Protein AF-A0A661KW78-F1 (afdb_monomer_lite)

pLDDT: mean 76.72, std 19.46, range [31.7, 98.25]

Radius of gyration: 18.52 Å; chains: 1; bounding box: 49×35×53 Å

Foldseek 3Di:
DKKKAKDFLVPLVVLVVCLQFQKDALDQPPQDDDDDDPDDDPDVLCVVCSSGWDPQLVCQCPPPDPLSNVLLSVLVVVCVVPPVVAFRPRRWGWIAHPDPLRVVLNCVVCVDPPGPMDMFIKDADPPKDKDKFQCVLSVVCSVPVDPVSSVRRSVRHAPDPDGPIIMTIHTIIGTDPVSSVVSVVSCVVPVVVVADPVRCCPSPVPPPVPPD

Secondary structure (DSSP, 8-state):
--EEEEEESS-HHHHHHHHHHSEEE-----SSSS---------HHHHHHHTS--HHHHHHHH-S-HHHHHHHHHHHHHHHHH-TTSPPTTTSEEEEESSHHHHHHHHHHT--TT--EEEEEEEE-TT-EEEEEETHHHHHHHHS--HHHHHHHHHT--SSSS--EEEEEESEEEE-HHHHHHHHHHHHHHSGGGS-HHHHHHHHHS--TT--

Structure (mmCIF, N/CA/C/O backbone):
data_AF-A0A661KW78-F1
#
_entry.id   AF-A0A661KW78-F1
#
loop_
_atom_site.group_PDB
_atom_site.id
_atom_site.type_symbol
_atom_site.label_atom_id
_atom_site.label_alt_id
_atom_site.label_comp_id
_atom_site.label_asym_id
_atom_site.label_entity_id
_atom_site.label_seq_id
_atom_site.pdbx_PDB_ins_code
_atom_site.Cartn_x
_atom_site.Cartn_y
_atom_site.Cartn_z
_atom_site.occupancy
_atom_site.B_iso_or_equiv
_atom_site.auth_seq_id
_atom_site.auth_comp_id
_atom_site.auth_asym_id
_atom_site.auth_atom_id
_atom_site.pdbx_PDB_model_num
ATOM 1 N N . MET A 1 1 ? -10.914 -2.680 -13.094 1.00 57.78 1 MET A N 1
ATOM 2 C CA . MET A 1 1 ? -10.718 -1.500 -12.228 1.00 57.78 1 MET A CA 1
ATOM 3 C C . MET A 1 1 ? -9.228 -1.236 -12.211 1.00 57.78 1 MET A C 1
ATOM 5 O O . MET A 1 1 ? -8.487 -2.185 -11.980 1.00 57.78 1 MET A O 1
ATOM 9 N N . ASN A 1 2 ? -8.810 -0.022 -12.563 1.00 85.69 2 ASN A N 1
ATOM 10 C CA . ASN A 1 2 ? -7.397 0.343 -12.626 1.00 85.69 2 ASN A CA 1
ATOM 11 C C . ASN A 1 2 ? -7.007 1.028 -11.316 1.00 85.69 2 ASN A C 1
ATOM 13 O O . ASN A 1 2 ? -7.833 1.711 -10.703 1.00 85.69 2 ASN A O 1
ATOM 17 N N . TYR A 1 3 ? -5.772 0.813 -10.883 1.00 94.12 3 TYR A N 1
ATOM 18 C CA . TYR A 1 3 ? -5.235 1.382 -9.655 1.00 94.12 3 TYR A CA 1
ATOM 19 C C . TYR A 1 3 ? -3.946 2.136 -9.954 1.00 94.12 3 TYR A C 1
ATOM 21 O O . TYR A 1 3 ? -3.336 1.958 -11.009 1.00 94.12 3 TYR A O 1
ATOM 29 N N . LEU A 1 4 ? -3.516 2.945 -8.996 1.00 93.25 4 LEU A N 1
ATOM 30 C CA . LEU A 1 4 ? -2.268 3.690 -9.051 1.00 93.25 4 LEU A CA 1
ATOM 31 C C . LEU A 1 4 ? -1.327 3.235 -7.940 1.00 93.25 4 LEU A C 1
ATOM 33 O O . LEU A 1 4 ? -1.761 2.938 -6.826 1.00 93.25 4 LEU A O 1
ATOM 37 N N . HIS A 1 5 ? -0.030 3.228 -8.226 1.00 90.94 5 HIS A N 1
ATOM 38 C CA . HIS A 1 5 ? 1.024 3.013 -7.239 1.00 90.94 5 HIS A CA 1
ATOM 39 C C . HIS A 1 5 ? 2.130 4.050 -7.420 1.00 90.94 5 HIS A C 1
ATOM 41 O O . HIS A 1 5 ? 2.551 4.315 -8.541 1.00 90.94 5 HIS A O 1
ATOM 47 N N . SER A 1 6 ? 2.627 4.619 -6.322 1.00 88.50 6 SER A N 1
ATOM 48 C CA . SER A 1 6 ? 3.749 5.560 -6.355 1.00 88.50 6 SER A CA 1
ATOM 49 C C . SER A 1 6 ? 5.055 4.851 -6.009 1.00 88.50 6 SER A C 1
ATOM 51 O O . SER A 1 6 ? 5.224 4.359 -4.888 1.00 88.50 6 SER A O 1
ATOM 53 N N . ILE A 1 7 ? 5.991 4.832 -6.955 1.00 86.38 7 ILE A N 1
ATOM 54 C CA . ILE A 1 7 ? 7.339 4.298 -6.761 1.00 86.38 7 ILE A CA 1
ATOM 55 C C . ILE A 1 7 ? 8.335 5.429 -6.508 1.00 86.38 7 ILE A C 1
ATOM 57 O O . ILE A 1 7 ? 8.240 6.486 -7.123 1.00 86.38 7 ILE A O 1
ATOM 61 N N . ASP A 1 8 ? 9.284 5.185 -5.610 1.00 84.94 8 ASP A N 1
ATOM 62 C CA . ASP A 1 8 ? 10.452 6.037 -5.406 1.00 84.94 8 ASP A CA 1
ATOM 63 C C . ASP A 1 8 ? 11.536 5.692 -6.431 1.00 84.94 8 ASP A C 1
ATOM 65 O O . ASP A 1 8 ? 11.985 4.546 -6.475 1.00 84.94 8 ASP A O 1
ATOM 69 N N . LEU A 1 9 ? 11.927 6.654 -7.268 1.00 86.69 9 LEU A N 1
ATOM 70 C CA . LEU A 1 9 ? 12.925 6.457 -8.318 1.00 86.69 9 LEU A CA 1
ATOM 71 C C . LEU A 1 9 ? 14.361 6.405 -7.778 1.00 86.69 9 LEU A C 1
ATOM 73 O O . LEU A 1 9 ? 15.258 5.946 -8.493 1.00 86.69 9 LEU A O 1
ATOM 77 N N . GLU A 1 10 ? 14.580 6.817 -6.527 1.00 83.56 10 GLU A N 1
ATOM 78 C CA . GLU A 1 10 ? 15.857 6.648 -5.822 1.00 83.56 10 GLU A CA 1
ATOM 79 C C . GLU A 1 10 ? 15.987 5.249 -5.196 1.00 83.56 10 GLU A C 1
ATOM 81 O O . GLU A 1 10 ? 17.097 4.756 -4.980 1.00 83.56 10 GLU A O 1
ATOM 86 N N . ASP A 1 11 ? 14.867 4.553 -4.956 1.00 77.94 11 ASP A N 1
ATOM 87 C CA . ASP A 1 11 ? 14.871 3.151 -4.529 1.00 77.94 11 ASP A CA 1
ATOM 88 C C . ASP A 1 11 ? 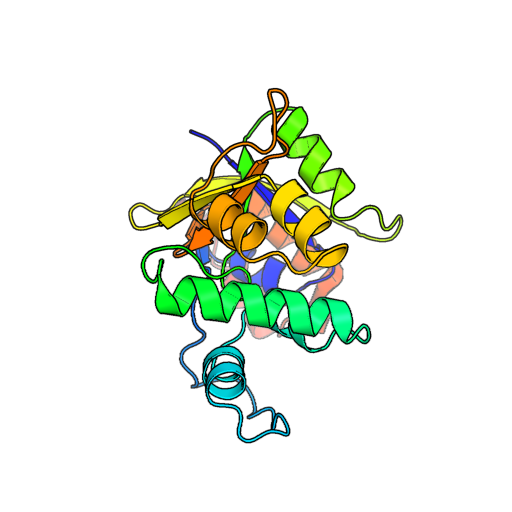15.184 2.246 -5.726 1.00 77.94 11 ASP A C 1
ATOM 90 O O . ASP A 1 11 ? 14.300 1.690 -6.395 1.00 77.94 11 ASP A O 1
ATOM 94 N N . TRP A 1 12 ? 16.484 2.098 -5.985 1.00 74.25 12 TRP A N 1
ATOM 95 C CA . TRP A 1 12 ? 17.013 1.277 -7.067 1.00 74.25 12 TRP A CA 1
ATOM 96 C C . TRP A 1 12 ? 16.447 -0.144 -7.052 1.00 74.25 12 TRP A C 1
ATOM 98 O O . TRP A 1 12 ? 16.186 -0.700 -8.115 1.00 74.25 12 TRP A O 1
ATOM 108 N N . TYR A 1 13 ? 16.231 -0.736 -5.871 1.00 73.06 13 TYR A N 1
ATOM 109 C CA . TYR A 1 13 ? 15.804 -2.124 -5.733 1.00 73.06 13 TYR A CA 1
ATOM 110 C C . TYR A 1 13 ? 14.344 -2.274 -6.149 1.00 73.06 13 TYR A C 1
ATOM 112 O O . TYR A 1 13 ? 13.998 -3.185 -6.907 1.00 73.06 13 TYR A O 1
ATOM 120 N N . SER A 1 14 ? 13.479 -1.364 -5.695 1.00 76.69 14 SER A N 1
ATOM 121 C CA . SER A 1 14 ? 12.087 -1.319 -6.148 1.00 76.69 14 SER A CA 1
ATOM 122 C C . SER A 1 14 ? 11.998 -1.082 -7.656 1.00 76.69 14 SER A C 1
ATOM 124 O O . SER A 1 14 ? 11.261 -1.799 -8.339 1.00 76.69 14 SER A O 1
ATOM 126 N N . CYS A 1 15 ? 12.755 -0.111 -8.177 1.00 78.38 15 CYS A N 1
ATOM 127 C CA . CYS A 1 15 ? 12.772 0.216 -9.604 1.00 78.38 15 CYS A CA 1
ATOM 128 C C . CYS A 1 15 ? 13.260 -0.960 -10.446 1.00 78.38 15 CYS A C 1
ATOM 130 O O . CYS A 1 15 ? 12.626 -1.322 -11.434 1.00 78.38 15 CYS A O 1
ATOM 132 N N . TYR A 1 16 ? 14.348 -1.596 -10.019 1.00 72.81 16 TYR A N 1
ATOM 133 C CA . TYR A 1 16 ? 14.945 -2.719 -10.718 1.00 72.81 16 TYR A CA 1
ATOM 134 C C . TYR A 1 16 ? 14.016 -3.937 -10.764 1.00 72.81 16 TYR A C 1
ATOM 136 O O . TYR A 1 16 ? 13.787 -4.490 -11.835 1.00 72.81 16 TYR A O 1
ATOM 144 N N . ASN A 1 17 ? 13.423 -4.342 -9.636 1.00 73.56 17 ASN A N 1
ATOM 145 C CA . ASN A 1 17 ? 12.527 -5.504 -9.634 1.00 73.56 17 ASN A CA 1
ATOM 146 C C . ASN A 1 17 ? 11.337 -5.313 -10.581 1.00 73.56 17 ASN A C 1
ATOM 148 O O . ASN A 1 17 ? 10.973 -6.230 -11.314 1.00 73.56 17 ASN A O 1
ATOM 152 N N . LEU A 1 18 ? 10.765 -4.108 -10.604 1.00 79.12 18 LEU A N 1
ATOM 153 C CA . LEU A 1 18 ? 9.685 -3.775 -11.528 1.00 79.12 18 LEU A CA 1
ATOM 154 C C . LEU A 1 18 ? 10.158 -3.688 -12.983 1.00 79.12 18 LEU A C 1
ATOM 156 O O . LEU A 1 18 ? 9.422 -4.082 -13.882 1.00 79.12 18 LEU A O 1
ATOM 160 N N . SER A 1 19 ? 11.383 -3.229 -13.238 1.00 76.12 19 SER A N 1
ATOM 161 C CA . SER A 1 19 ? 11.920 -3.112 -14.597 1.00 76.12 19 SER A CA 1
ATOM 162 C C . SER A 1 19 ? 12.217 -4.470 -15.254 1.00 76.12 19 SER A C 1
ATOM 164 O O . SER A 1 19 ? 12.283 -4.566 -16.481 1.00 76.12 19 SER A O 1
ATOM 166 N N . LEU A 1 20 ? 12.346 -5.550 -14.476 1.00 71.12 20 LEU A N 1
ATOM 167 C CA . LEU A 1 20 ? 12.570 -6.893 -15.012 1.00 71.12 20 LEU A CA 1
ATOM 168 C C . LEU A 1 20 ? 11.359 -7.440 -15.766 1.00 71.12 20 LEU A C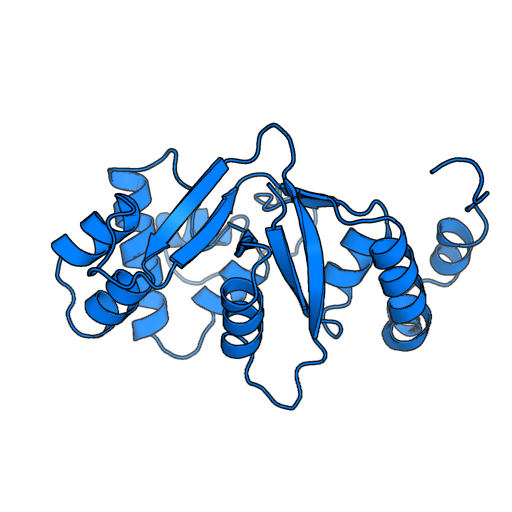 1
ATOM 170 O O . LEU A 1 20 ? 11.465 -7.767 -16.948 1.00 71.12 20 LEU A O 1
ATOM 174 N N . ASN A 1 21 ? 10.222 -7.555 -15.080 1.00 72.44 21 ASN A N 1
ATOM 175 C CA . ASN A 1 21 ? 9.026 -8.230 -15.592 1.00 72.44 21 ASN A CA 1
ATOM 176 C C . ASN A 1 21 ? 7.725 -7.456 -15.332 1.00 72.44 21 ASN A C 1
ATOM 178 O O . ASN A 1 21 ? 6.645 -7.975 -15.602 1.00 72.44 21 ASN A O 1
ATOM 182 N N . GLY A 1 22 ? 7.817 -6.240 -14.793 1.00 79.69 22 GLY A N 1
ATOM 183 C CA . GLY A 1 22 ? 6.663 -5.412 -14.479 1.00 79.69 22 GLY A CA 1
ATOM 184 C C . GLY A 1 22 ? 5.825 -5.906 -13.310 1.00 79.69 22 GLY A C 1
ATOM 185 O O . GLY A 1 22 ? 4.732 -5.388 -13.129 1.00 79.69 22 GLY A O 1
ATOM 186 N N . ILE A 1 23 ? 6.274 -6.887 -12.523 1.00 81.50 23 ILE A N 1
ATOM 187 C CA . ILE A 1 23 ? 5.489 -7.458 -11.425 1.00 81.50 23 ILE A CA 1
ATOM 188 C C . ILE A 1 23 ? 6.086 -7.039 -10.085 1.00 81.50 23 ILE A C 1
ATOM 190 O O . ILE A 1 23 ? 7.268 -7.248 -9.816 1.00 81.50 23 ILE A O 1
ATOM 194 N N . ARG A 1 24 ? 5.239 -6.515 -9.194 1.00 80.62 24 ARG A N 1
ATOM 195 C CA . ARG A 1 24 ? 5.587 -6.286 -7.789 1.00 80.62 24 ARG A CA 1
ATOM 196 C C . ARG A 1 24 ? 4.669 -7.087 -6.895 1.00 80.62 24 ARG A C 1
ATOM 198 O O . ARG A 1 24 ? 3.451 -6.956 -6.962 1.00 80.62 24 ARG A O 1
ATOM 205 N N . THR A 1 25 ? 5.262 -7.868 -6.006 1.00 77.06 25 THR A N 1
ATOM 206 C CA . THR A 1 25 ? 4.533 -8.619 -4.985 1.00 77.06 25 THR A CA 1
ATOM 207 C C . THR A 1 25 ? 4.777 -8.032 -3.604 1.00 77.06 25 THR A C 1
ATOM 209 O O . THR A 1 25 ? 5.889 -7.613 -3.294 1.00 77.06 25 THR A O 1
ATOM 212 N N . SER A 1 26 ? 3.768 -8.071 -2.742 1.00 68.69 26 SER A N 1
ATOM 213 C CA . SER A 1 26 ? 3.823 -7.719 -1.321 1.00 68.69 26 SER A CA 1
ATOM 214 C C . SER A 1 26 ? 4.535 -8.793 -0.477 1.00 68.69 26 SER A C 1
ATOM 216 O O . SER A 1 26 ? 4.257 -8.933 0.711 1.00 68.69 26 SER A O 1
ATOM 218 N N . ALA A 1 27 ? 5.352 -9.643 -1.110 1.00 56.97 27 ALA A N 1
ATOM 219 C CA . ALA A 1 27 ? 5.770 -10.929 -0.571 1.00 56.97 27 ALA A CA 1
ATOM 220 C C . ALA A 1 27 ? 6.353 -10.807 0.843 1.00 56.97 27 ALA A C 1
ATOM 222 O O . ALA A 1 27 ? 7.232 -9.983 1.101 1.00 56.97 27 ALA A O 1
ATOM 223 N N . LYS A 1 28 ? 5.926 -11.720 1.725 1.00 50.41 28 LYS A N 1
ATOM 224 C CA . LYS A 1 28 ? 6.747 -12.153 2.856 1.00 50.41 28 LYS A CA 1
ATOM 225 C C . LYS A 1 28 ? 8.028 -12.726 2.251 1.00 50.41 28 LYS A C 1
ATOM 227 O O . LYS A 1 28 ? 7.999 -13.814 1.682 1.00 50.41 28 LYS A O 1
ATOM 232 N N . ILE A 1 29 ? 9.118 -11.964 2.289 1.00 40.06 29 ILE A N 1
ATOM 233 C CA . ILE A 1 29 ? 10.453 -12.386 1.848 1.00 40.06 29 ILE A CA 1
ATOM 234 C C . ILE A 1 29 ? 10.768 -13.741 2.489 1.00 40.06 29 ILE A C 1
ATOM 236 O O . ILE A 1 29 ? 11.044 -13.796 3.676 1.00 40.06 29 ILE A O 1
ATOM 240 N N . VAL A 1 30 ? 10.736 -14.849 1.751 1.00 34.38 30 VAL A N 1
ATOM 241 C CA . VAL A 1 30 ? 11.093 -16.164 2.304 1.00 34.38 30 VAL A CA 1
ATOM 242 C C . VAL A 1 30 ? 12.612 -16.206 2.525 1.00 34.38 30 VAL A C 1
ATOM 244 O O . VAL A 1 30 ? 13.341 -16.624 1.640 1.00 34.38 30 VAL A O 1
ATOM 247 N N . ASN A 1 31 ? 13.063 -15.680 3.671 1.00 33.84 31 ASN A N 1
ATOM 248 C CA . ASN A 1 31 ? 14.288 -15.863 4.480 1.00 33.84 31 ASN A CA 1
ATOM 249 C C . ASN A 1 31 ? 15.655 -16.290 3.882 1.00 33.84 31 ASN A C 1
ATOM 251 O O . ASN A 1 31 ? 16.597 -16.466 4.650 1.00 33.84 31 ASN A O 1
ATOM 255 N N . ALA A 1 32 ? 15.843 -16.464 2.576 1.00 31.70 32 ALA A N 1
ATOM 256 C CA . ALA A 1 32 ? 17.052 -17.102 2.047 1.00 31.70 32 ALA A CA 1
ATOM 257 C C . ALA A 1 32 ? 18.175 -16.132 1.635 1.00 31.70 32 ALA A C 1
ATOM 259 O O . ALA A 1 32 ? 19.289 -16.590 1.404 1.00 31.70 32 ALA A O 1
ATOM 260 N N . GLN A 1 33 ? 17.919 -14.821 1.511 1.00 31.86 33 GLN A N 1
ATOM 261 C CA . GLN A 1 33 ? 18.866 -13.913 0.832 1.00 31.86 33 GLN A CA 1
ATOM 262 C C . GLN A 1 33 ? 19.174 -12.581 1.528 1.00 31.86 33 GLN A C 1
ATOM 264 O O . GLN A 1 33 ? 19.967 -11.810 0.996 1.00 31.86 33 GLN A O 1
ATOM 269 N N . PHE A 1 34 ? 18.628 -12.302 2.715 1.00 35.72 34 PHE A N 1
ATOM 270 C CA . PHE A 1 34 ? 18.985 -11.087 3.457 1.00 35.72 34 PHE A CA 1
ATOM 271 C C . PHE A 1 34 ? 19.774 -11.415 4.730 1.00 35.72 34 PHE A C 1
ATOM 273 O O . PHE A 1 34 ? 19.464 -12.402 5.402 1.00 35.72 34 PHE A O 1
ATOM 280 N N . PRO A 1 35 ? 20.798 -10.611 5.076 1.00 31.94 35 PRO A N 1
ATOM 281 C CA . PRO A 1 35 ? 21.520 -10.770 6.329 1.00 31.94 35 PRO A CA 1
ATOM 282 C C . PRO A 1 35 ? 20.536 -10.650 7.495 1.00 31.94 35 PRO A C 1
ATOM 284 O O . PRO A 1 35 ? 19.702 -9.744 7.517 1.00 31.94 35 PRO A O 1
ATOM 287 N N . LYS A 1 36 ? 20.633 -11.578 8.456 1.00 35.53 36 LYS A N 1
ATOM 288 C CA . LYS A 1 36 ? 19.862 -11.539 9.702 1.00 35.53 36 LYS A CA 1
ATOM 289 C C . LYS A 1 36 ? 20.059 -10.174 10.354 1.00 35.53 36 LYS A C 1
ATOM 291 O O . LYS A 1 36 ? 21.146 -9.855 10.822 1.00 35.53 36 LYS A O 1
ATOM 296 N N . THR A 1 37 ? 19.015 -9.363 10.364 1.00 37.97 37 THR A N 1
ATOM 297 C CA . THR A 1 37 ? 18.960 -8.172 11.203 1.00 37.97 37 THR A CA 1
ATOM 298 C C . THR A 1 37 ? 18.515 -8.618 12.585 1.00 37.97 37 THR A C 1
ATOM 300 O O . THR A 1 37 ? 17.351 -8.975 12.765 1.00 37.97 37 THR A O 1
ATOM 303 N N . ASP A 1 38 ? 19.445 -8.641 13.538 1.00 35.72 38 ASP A N 1
ATOM 304 C CA . ASP A 1 38 ? 19.149 -8.881 14.950 1.00 35.72 38 ASP A CA 1
ATOM 305 C C . ASP A 1 38 ? 18.326 -7.705 15.492 1.00 35.72 38 ASP A C 1
ATOM 307 O O . ASP A 1 38 ? 18.855 -6.662 15.875 1.00 35.72 38 ASP A O 1
ATOM 311 N N . PHE A 1 39 ? 17.002 -7.847 15.482 1.00 42.94 39 PHE A N 1
ATOM 312 C CA . PHE A 1 39 ? 16.120 -6.922 16.181 1.00 42.94 39 PHE A CA 1
ATOM 313 C C . PHE A 1 39 ? 16.077 -7.303 17.661 1.00 42.94 39 PHE A C 1
ATOM 315 O O . PHE A 1 39 ? 15.741 -8.432 18.019 1.00 42.94 39 PHE A O 1
ATOM 322 N N . MET A 1 40 ? 16.425 -6.350 18.525 1.00 38.31 40 MET A N 1
ATOM 323 C CA . MET A 1 40 ? 16.334 -6.506 19.973 1.00 38.31 40 MET A CA 1
ATOM 324 C C . MET A 1 40 ? 14.866 -6.593 20.417 1.00 38.31 40 MET A C 1
ATOM 326 O O . MET A 1 40 ? 14.117 -5.626 20.288 1.00 38.31 40 MET A O 1
ATOM 330 N N . GLY A 1 41 ? 14.471 -7.743 20.972 1.00 43.84 41 GLY A N 1
ATOM 331 C CA . GLY A 1 41 ? 13.240 -7.904 21.753 1.00 43.84 41 GLY A CA 1
ATOM 332 C C . GLY A 1 41 ? 12.543 -9.258 21.575 1.00 43.84 41 GLY A C 1
ATOM 333 O O . GLY A 1 41 ? 12.225 -9.662 20.460 1.00 43.84 41 GLY A O 1
ATOM 334 N N . ASP A 1 42 ? 12.203 -9.915 22.688 1.00 43.97 42 ASP A N 1
ATOM 335 C CA . ASP A 1 42 ? 11.489 -11.207 22.752 1.00 43.97 42 ASP A CA 1
ATOM 336 C C . ASP A 1 42 ? 9.994 -11.136 22.363 1.00 43.97 42 ASP A C 1
ATOM 338 O O . ASP A 1 42 ? 9.214 -12.036 22.674 1.00 43.97 42 ASP A O 1
ATOM 342 N N . ASN A 1 43 ? 9.548 -10.072 21.686 1.00 51.03 43 ASN A N 1
ATOM 343 C CA . ASN A 1 43 ? 8.146 -9.920 21.308 1.00 51.03 43 ASN A CA 1
ATOM 344 C C . ASN A 1 43 ? 7.829 -10.785 20.066 1.00 51.03 43 ASN A C 1
ATOM 346 O O . ASN A 1 43 ? 8.333 -10.487 18.979 1.00 51.03 43 ASN A O 1
ATOM 350 N N . PRO A 1 44 ? 6.961 -11.812 20.168 1.00 49.66 44 PRO A N 1
ATOM 351 C CA . PRO A 1 44 ? 6.659 -12.724 19.061 1.00 49.66 44 PRO A CA 1
ATOM 352 C C . PRO A 1 44 ? 6.087 -12.019 17.827 1.00 49.66 44 PRO A C 1
ATOM 354 O O . PRO A 1 44 ? 6.335 -12.453 16.708 1.00 49.66 44 PRO A O 1
ATOM 357 N N . ILE A 1 45 ? 5.372 -10.907 18.026 1.00 46.75 45 ILE A N 1
ATOM 358 C CA . ILE A 1 45 ? 4.804 -10.088 16.949 1.00 46.75 45 ILE A CA 1
ATOM 359 C C . ILE A 1 45 ? 5.915 -9.331 16.227 1.00 46.75 45 ILE A C 1
ATOM 361 O O . ILE A 1 45 ? 5.965 -9.347 15.004 1.00 46.75 45 ILE A O 1
ATOM 365 N N . ILE A 1 46 ? 6.869 -8.751 16.965 1.00 46.34 46 ILE A N 1
ATOM 366 C CA . ILE A 1 46 ? 8.063 -8.144 16.361 1.00 46.34 46 ILE A CA 1
ATOM 367 C C . ILE A 1 46 ? 8.849 -9.218 15.613 1.00 46.34 46 ILE A C 1
ATOM 369 O O . ILE A 1 46 ? 9.275 -8.960 14.501 1.00 46.34 46 ILE A O 1
ATOM 373 N N . LYS A 1 47 ? 8.966 -10.442 16.134 1.00 45.66 47 LYS A N 1
ATOM 374 C CA . LYS A 1 47 ? 9.654 -11.553 15.460 1.00 45.66 47 LYS A CA 1
ATOM 375 C C . LYS A 1 47 ? 8.939 -12.028 14.186 1.00 45.66 47 LYS A C 1
ATOM 377 O O . LYS A 1 47 ? 9.601 -12.310 13.195 1.00 45.66 47 LYS A O 1
ATOM 382 N N . GLU A 1 48 ? 7.607 -12.080 14.172 1.00 47.22 48 GLU A N 1
ATOM 383 C CA . GLU A 1 48 ? 6.823 -12.408 12.971 1.00 47.22 48 GLU A CA 1
ATOM 384 C C . GLU A 1 48 ? 6.925 -11.292 11.921 1.00 47.22 48 GLU A C 1
ATOM 386 O O . GLU A 1 48 ? 7.189 -11.566 10.752 1.00 47.22 48 GLU A O 1
ATOM 391 N N . ILE A 1 49 ? 6.803 -10.031 12.344 1.00 42.94 49 ILE A N 1
ATOM 392 C CA . ILE A 1 49 ? 6.920 -8.859 11.473 1.00 42.94 49 ILE A CA 1
ATOM 393 C C . ILE A 1 49 ? 8.356 -8.703 10.930 1.00 42.94 49 ILE A C 1
ATOM 395 O O . ILE A 1 49 ? 8.542 -8.396 9.755 1.00 42.94 49 ILE A O 1
ATOM 399 N N . THR A 1 50 ? 9.379 -8.943 11.754 1.00 37.03 50 THR A N 1
ATOM 400 C CA . THR A 1 50 ? 10.805 -8.827 11.385 1.00 37.03 50 THR A CA 1
ATOM 401 C C . THR A 1 50 ? 11.353 -10.061 10.681 1.00 37.03 50 THR A C 1
ATOM 403 O O . THR A 1 50 ? 12.429 -9.982 10.094 1.00 37.03 50 THR A O 1
ATOM 406 N N . SER A 1 51 ? 10.621 -11.181 10.670 1.00 33.44 51 SER A N 1
ATOM 407 C CA . SER A 1 51 ? 11.046 -12.359 9.915 1.00 33.44 51 SER A CA 1
ATOM 408 C C . SER A 1 51 ? 11.050 -12.116 8.404 1.00 33.44 51 SER A C 1
ATOM 410 O O . SER A 1 51 ? 11.829 -12.773 7.723 1.00 33.44 51 SER A O 1
ATOM 412 N N . THR A 1 52 ? 10.238 -11.175 7.885 1.00 42.16 52 THR A N 1
ATOM 413 C CA . THR A 1 52 ? 10.120 -10.897 6.440 1.00 42.16 52 THR A CA 1
ATOM 414 C C . THR A 1 52 ? 9.550 -9.494 6.081 1.00 42.16 52 THR A C 1
ATOM 416 O O . THR A 1 52 ? 8.620 -9.429 5.268 1.00 42.16 52 THR A O 1
ATOM 419 N N . PRO A 1 53 ? 9.981 -8.359 6.669 1.00 44.53 53 PRO A N 1
ATOM 420 C CA . PRO A 1 53 ? 9.309 -7.087 6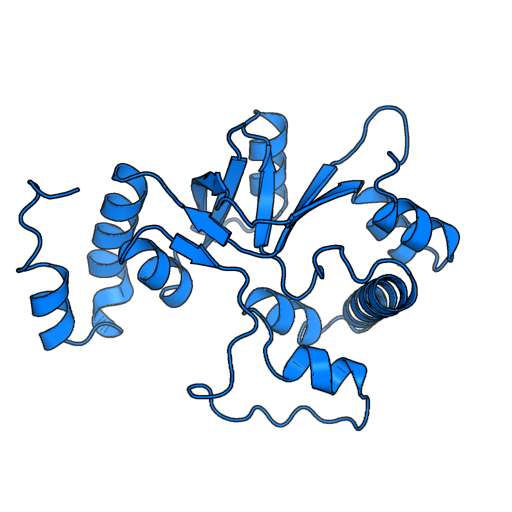.413 1.00 44.53 53 PRO A CA 1
ATOM 421 C C . PRO A 1 53 ? 9.495 -6.663 4.953 1.00 44.53 53 PRO A C 1
ATOM 423 O O . PRO A 1 53 ? 10.603 -6.723 4.413 1.00 44.53 53 PRO A O 1
ATOM 426 N N . THR A 1 54 ? 8.426 -6.168 4.322 1.00 51.97 54 THR A N 1
ATOM 427 C CA . THR A 1 54 ? 8.610 -5.332 3.126 1.00 51.97 54 THR A CA 1
ATOM 428 C C . THR A 1 54 ? 9.519 -4.147 3.489 1.00 51.97 54 THR A C 1
ATOM 430 O O . THR A 1 54 ? 9.523 -3.725 4.653 1.00 51.97 54 THR A O 1
ATOM 433 N N . PRO A 1 55 ? 10.283 -3.567 2.545 1.00 53.47 55 PRO A N 1
ATOM 434 C CA . PRO A 1 55 ? 11.086 -2.373 2.822 1.00 53.47 55 PRO A CA 1
ATOM 435 C C . PRO A 1 55 ? 10.286 -1.277 3.549 1.00 53.47 55 PRO A C 1
ATOM 437 O O . PRO A 1 55 ? 10.775 -0.673 4.501 1.00 53.47 55 PRO A O 1
ATOM 440 N N . SER A 1 56 ? 9.008 -1.120 3.192 1.00 57.28 56 SER A N 1
ATOM 441 C CA . SER A 1 56 ? 8.059 -0.210 3.836 1.00 57.28 56 SER A CA 1
ATOM 442 C C . SER A 1 56 ? 7.760 -0.574 5.296 1.00 57.28 56 SER A C 1
ATOM 444 O O . SER A 1 56 ? 7.832 0.295 6.161 1.00 57.28 56 SER A O 1
ATOM 446 N N . GLY A 1 57 ? 7.497 -1.847 5.607 1.00 63.41 57 GLY A N 1
ATOM 447 C CA . GLY A 1 57 ? 7.297 -2.307 6.986 1.00 63.41 57 GLY A CA 1
ATOM 448 C C . GLY A 1 57 ? 8.515 -2.069 7.875 1.00 63.41 57 GLY A C 1
ATOM 449 O O . GLY A 1 57 ? 8.375 -1.653 9.023 1.00 63.41 57 GLY A O 1
ATOM 450 N N . ARG A 1 58 ? 9.725 -2.256 7.331 1.00 62.66 58 ARG A N 1
ATOM 451 C CA . ARG A 1 58 ? 10.970 -1.979 8.061 1.00 62.66 58 ARG A CA 1
ATOM 452 C C . ARG A 1 58 ? 11.130 -0.490 8.361 1.00 62.66 58 ARG A C 1
ATOM 454 O O . ARG A 1 58 ? 11.478 -0.154 9.487 1.00 62.66 58 ARG A O 1
ATOM 461 N N . ILE A 1 59 ? 10.847 0.386 7.395 1.00 62.47 59 ILE A N 1
ATOM 462 C CA . ILE A 1 59 ? 10.880 1.845 7.597 1.00 62.47 59 ILE A CA 1
ATOM 463 C C . ILE A 1 59 ? 9.908 2.253 8.707 1.00 62.47 59 ILE A C 1
ATOM 465 O O . ILE A 1 59 ? 10.278 3.006 9.602 1.00 62.47 59 ILE A O 1
ATOM 469 N N . VAL A 1 60 ? 8.688 1.709 8.694 1.00 66.88 60 VAL A N 1
ATOM 470 C CA . VAL A 1 60 ? 7.665 2.014 9.703 1.00 66.88 60 VAL A CA 1
ATOM 471 C C . VAL A 1 60 ? 8.109 1.593 11.107 1.00 66.88 60 VAL A C 1
ATOM 473 O O . VAL A 1 60 ? 7.958 2.363 12.053 1.00 66.88 60 VAL A O 1
ATOM 476 N N . LEU A 1 61 ? 8.705 0.408 11.253 1.00 65.94 61 LEU A N 1
ATOM 477 C CA . LEU A 1 61 ? 9.161 -0.110 12.550 1.00 65.94 61 LEU A CA 1
ATOM 478 C C . LEU A 1 61 ? 10.480 0.490 13.036 1.00 65.94 61 LEU A C 1
ATOM 480 O O . LEU A 1 61 ? 10.766 0.425 14.225 1.00 65.94 61 LEU A O 1
ATOM 484 N N . MET A 1 62 ? 11.294 1.040 12.139 1.00 65.75 62 MET A N 1
ATOM 485 C CA . MET A 1 62 ? 12.552 1.711 12.482 1.00 65.75 62 MET A CA 1
ATOM 486 C C . MET A 1 62 ? 12.391 3.224 12.620 1.00 65.75 62 MET A C 1
ATOM 488 O O . MET A 1 62 ? 13.350 3.913 12.954 1.00 65.75 62 MET A O 1
ATOM 492 N N . HIS A 1 63 ? 11.191 3.748 12.369 1.00 70.88 63 HIS A N 1
ATOM 493 C CA . HIS A 1 63 ? 10.906 5.169 12.477 1.00 70.88 63 HIS A CA 1
ATOM 494 C C . HIS A 1 63 ? 11.185 5.651 13.897 1.00 70.88 63 HIS A C 1
ATOM 496 O O . HIS A 1 63 ? 10.686 5.045 14.831 1.00 70.88 63 HIS A O 1
ATOM 502 N N . GLU A 1 64 ? 11.901 6.762 14.072 1.00 75.81 64 GLU A N 1
ATOM 503 C CA . GLU A 1 64 ? 12.337 7.271 15.386 1.00 75.81 64 GLU A CA 1
ATOM 504 C C . GLU A 1 64 ? 11.185 7.547 16.374 1.00 75.81 64 GLU A C 1
ATOM 506 O O . GLU A 1 64 ? 11.336 7.336 17.578 1.00 75.81 64 GLU A O 1
ATOM 511 N N . ASN A 1 65 ? 10.007 7.923 15.867 1.00 81.31 65 ASN A N 1
ATOM 512 C CA . ASN A 1 65 ? 8.801 8.173 16.646 1.00 81.31 65 ASN A CA 1
ATOM 513 C C . ASN A 1 65 ? 8.213 6.859 17.199 1.00 81.31 65 ASN A C 1
ATOM 515 O O . ASN A 1 65 ? 7.595 6.074 16.478 1.00 81.31 65 ASN A O 1
ATOM 519 N N . GLU A 1 66 ? 8.382 6.652 18.504 1.00 81.75 66 GLU A N 1
ATOM 520 C CA . GLU A 1 66 ? 7.891 5.479 19.230 1.00 81.75 66 GLU A CA 1
ATOM 521 C C . GLU A 1 66 ? 6.371 5.331 19.219 1.00 81.75 66 GLU A C 1
ATOM 523 O O . GLU A 1 66 ? 5.862 4.217 19.088 1.00 81.75 66 GLU A O 1
ATOM 528 N N . GLU A 1 67 ? 5.640 6.438 19.299 1.00 85.19 67 GLU A N 1
ATOM 529 C CA . GLU A 1 67 ? 4.181 6.430 19.281 1.00 85.19 67 GLU A CA 1
ATOM 530 C C . GLU A 1 67 ? 3.656 5.903 17.943 1.00 85.19 67 GLU A C 1
ATOM 532 O O . GLU A 1 67 ? 2.811 5.006 17.917 1.00 85.19 67 GLU A O 1
ATOM 537 N N . ARG A 1 68 ? 4.241 6.357 16.828 1.00 82.00 68 ARG A N 1
ATOM 538 C CA . ARG A 1 68 ? 3.909 5.856 15.488 1.00 82.00 68 ARG A CA 1
ATOM 539 C C . ARG A 1 68 ? 4.170 4.357 15.361 1.00 82.00 68 ARG A C 1
ATOM 541 O O . ARG A 1 68 ? 3.321 3.638 14.837 1.00 82.00 68 ARG A O 1
ATOM 548 N N . ARG A 1 69 ? 5.298 3.870 15.889 1.00 83.69 69 ARG A N 1
ATOM 549 C CA . ARG A 1 69 ? 5.589 2.426 15.930 1.00 83.69 69 ARG A CA 1
ATOM 550 C C . ARG A 1 69 ? 4.550 1.669 16.760 1.00 83.69 69 ARG A C 1
ATOM 552 O O . ARG A 1 69 ? 4.067 0.624 16.329 1.00 83.69 69 ARG A O 1
ATOM 559 N N . SER A 1 70 ? 4.194 2.189 17.936 1.00 86.38 70 SER A N 1
ATOM 560 C CA . SER A 1 70 ? 3.215 1.565 18.834 1.00 86.38 70 SER A CA 1
ATOM 561 C C . SER A 1 70 ? 1.842 1.439 18.180 1.00 86.38 70 SER A C 1
ATOM 563 O O . SER A 1 70 ? 1.213 0.393 18.327 1.00 86.38 70 SER A O 1
ATOM 565 N N . VAL A 1 71 ? 1.381 2.467 17.465 1.00 91.38 71 VAL A N 1
ATOM 566 C CA . VAL A 1 71 ? 0.082 2.439 16.780 1.00 91.38 71 VAL A CA 1
ATOM 567 C C . VAL A 1 71 ? 0.056 1.356 15.702 1.00 91.38 71 VAL A C 1
ATOM 569 O O . VAL A 1 71 ? -0.879 0.562 15.655 1.00 91.38 71 VAL A O 1
ATOM 572 N N . GLU A 1 72 ? 1.102 1.244 14.885 1.00 89.06 72 GLU A N 1
ATOM 573 C CA . GLU A 1 72 ? 1.174 0.212 13.840 1.00 89.06 72 GLU A CA 1
ATOM 574 C C . GLU A 1 72 ? 1.198 -1.211 14.429 1.00 89.06 72 GLU A C 1
ATOM 576 O O . GLU A 1 72 ? 0.554 -2.124 13.905 1.00 89.06 72 GLU A O 1
ATOM 581 N N . VAL A 1 73 ? 1.866 -1.396 15.575 1.00 86.69 73 VAL A N 1
ATOM 582 C CA . VAL A 1 73 ? 1.841 -2.662 16.326 1.00 86.69 73 VAL A CA 1
ATOM 583 C C . VAL A 1 73 ? 0.441 -2.973 16.865 1.00 86.69 73 VAL A C 1
ATOM 585 O O . VAL A 1 73 ? 0.015 -4.129 16.804 1.00 86.69 73 VAL A O 1
ATOM 588 N N . ASP A 1 74 ? -0.285 -1.981 17.380 1.00 93.31 74 ASP A N 1
ATOM 589 C CA . ASP A 1 74 ? -1.658 -2.166 17.859 1.00 93.31 74 ASP A CA 1
ATOM 590 C C . ASP A 1 74 ? -2.587 -2.579 16.707 1.00 93.31 74 ASP A C 1
ATOM 592 O O . ASP A 1 74 ? -3.323 -3.565 16.830 1.00 93.31 74 ASP A O 1
ATOM 596 N N . PHE A 1 75 ? -2.486 -1.892 15.562 1.00 94.50 75 PHE A N 1
ATOM 597 C CA . PHE A 1 75 ? -3.212 -2.207 14.326 1.00 94.50 75 PHE A CA 1
ATOM 598 C C . PHE A 1 75 ? -2.975 -3.642 13.872 1.00 94.50 75 PHE A C 1
ATOM 600 O O . PHE A 1 75 ? -3.941 -4.370 13.623 1.00 94.50 75 PHE A O 1
ATOM 607 N N . GLU A 1 76 ? -1.717 -4.076 13.824 1.00 91.31 76 GLU A N 1
ATOM 608 C CA . GLU A 1 76 ? -1.380 -5.443 13.436 1.00 91.31 76 GLU A CA 1
ATOM 609 C C . GLU A 1 76 ? -1.891 -6.475 14.453 1.00 91.31 76 GLU A C 1
ATOM 611 O O . GLU A 1 76 ? -2.491 -7.472 14.050 1.00 91.31 76 GLU A O 1
ATOM 616 N N . LYS A 1 77 ? -1.757 -6.230 15.765 1.00 89.25 77 LYS A N 1
ATOM 617 C CA . LYS A 1 77 ? -2.305 -7.119 16.809 1.00 89.25 77 LYS A CA 1
ATOM 618 C C . LYS A 1 77 ? -3.808 -7.323 16.654 1.00 89.25 77 LYS A C 1
ATOM 620 O O . LYS A 1 77 ? -4.305 -8.450 16.732 1.00 89.25 77 LYS A O 1
ATOM 625 N N . HIS A 1 78 ? -4.552 -6.240 16.436 1.00 95.06 78 HIS A N 1
ATOM 626 C CA . HIS A 1 78 ? -6.001 -6.316 16.272 1.00 95.06 78 HIS A CA 1
ATOM 627 C C . HIS A 1 78 ? -6.389 -7.070 15.004 1.00 95.06 78 HIS A C 1
ATOM 629 O O . HIS A 1 78 ? -7.278 -7.927 15.050 1.00 95.06 78 HIS A O 1
ATOM 635 N N . ARG A 1 79 ? -5.676 -6.815 13.900 1.00 95.12 79 ARG A N 1
ATOM 636 C CA . ARG A 1 79 ? -5.837 -7.540 12.637 1.00 95.12 79 ARG A CA 1
ATOM 637 C C . ARG A 1 79 ? -5.596 -9.034 12.822 1.00 95.12 79 ARG A C 1
ATOM 639 O O . ARG A 1 79 ? -6.447 -9.837 12.460 1.00 95.12 79 ARG A O 1
ATOM 646 N N . GLN A 1 80 ? -4.486 -9.424 13.444 1.00 89.06 80 GLN A N 1
ATOM 647 C CA . GLN A 1 80 ? -4.170 -10.830 13.705 1.00 89.06 80 GLN A CA 1
ATOM 648 C C . GLN A 1 80 ? -5.219 -11.512 14.591 1.00 89.06 80 GLN A C 1
ATOM 650 O O . GLN A 1 80 ? -5.505 -12.694 14.410 1.00 89.06 80 GLN A O 1
ATOM 655 N N . ARG A 1 81 ? -5.818 -10.788 15.541 1.00 93.50 81 ARG A N 1
ATOM 656 C CA . ARG A 1 81 ? -6.852 -11.335 16.426 1.00 93.50 81 ARG A CA 1
ATOM 657 C C . ARG A 1 81 ? -8.194 -11.542 15.718 1.00 93.50 81 ARG A C 1
ATOM 659 O O . ARG A 1 81 ? -8.818 -12.575 15.942 1.00 93.50 81 ARG A O 1
ATOM 666 N N . LYS A 1 82 ? -8.650 -10.577 14.908 1.00 96.25 82 LYS A N 1
ATOM 667 C CA . LYS A 1 82 ? -10.037 -10.535 14.391 1.00 96.25 82 LYS A CA 1
ATOM 668 C C . LYS A 1 82 ? -10.179 -10.591 12.864 1.00 96.25 82 LYS A C 1
ATOM 670 O O . LYS A 1 82 ? -11.234 -10.980 12.382 1.00 96.25 82 LYS A O 1
ATOM 675 N N . TYR A 1 83 ? -9.145 -10.221 12.114 1.00 95.31 83 TYR A N 1
ATOM 676 C CA . TYR A 1 83 ? -9.194 -9.948 10.671 1.00 95.31 83 TYR A CA 1
ATOM 677 C C . TYR A 1 83 ? -7.982 -10.536 9.925 1.00 95.31 83 TYR A C 1
ATOM 679 O O . TYR A 1 83 ? -7.306 -9.854 9.150 1.00 95.31 83 TYR A O 1
ATOM 687 N N . LYS A 1 84 ? -7.659 -11.809 10.197 1.00 90.31 84 LYS A N 1
ATOM 688 C CA . LYS A 1 84 ? -6.450 -12.491 9.686 1.00 90.31 84 LYS A CA 1
ATOM 689 C C . LYS A 1 84 ? -6.365 -12.534 8.158 1.00 90.31 84 LYS A C 1
ATOM 691 O O . LYS A 1 84 ? -5.260 -12.584 7.623 1.00 90.31 84 LYS A O 1
ATOM 696 N N . ASP A 1 85 ? -7.515 -12.515 7.498 1.00 89.06 85 ASP A N 1
ATOM 697 C CA . ASP A 1 85 ? -7.711 -12.508 6.050 1.00 89.06 85 ASP A CA 1
ATOM 698 C C . ASP A 1 85 ? -7.360 -11.163 5.392 1.00 89.06 85 ASP A C 1
ATOM 700 O O . ASP A 1 85 ? -7.124 -11.115 4.187 1.00 89.06 85 ASP A O 1
ATOM 704 N N . LYS A 1 86 ? -7.283 -10.069 6.162 1.00 92.62 86 LYS A N 1
ATOM 705 C CA . LYS A 1 86 ? -6.997 -8.733 5.623 1.00 92.62 86 LYS A CA 1
ATOM 706 C C . LYS A 1 86 ? -5.491 -8.488 5.462 1.00 92.62 86 LYS A C 1
ATOM 708 O O . LYS A 1 86 ? -4.715 -8.955 6.300 1.00 92.62 86 LYS A O 1
ATOM 713 N N . PRO A 1 87 ? -5.057 -7.719 4.445 1.00 91.50 87 PRO A N 1
ATOM 714 C CA . PRO A 1 87 ? -3.670 -7.291 4.282 1.00 91.50 87 PRO A CA 1
ATOM 715 C C . PRO A 1 87 ? -3.116 -6.596 5.532 1.00 91.50 87 PRO A C 1
ATOM 717 O O . PRO A 1 87 ? -3.784 -5.765 6.144 1.00 91.50 87 PRO A O 1
ATOM 720 N N . SER A 1 88 ? -1.878 -6.925 5.901 1.00 88.50 88 SER A N 1
ATOM 721 C CA . SER A 1 88 ? -1.155 -6.232 6.972 1.00 88.50 88 SER A CA 1
ATOM 722 C C . SER A 1 88 ? -0.586 -4.920 6.448 1.00 88.50 88 SER A C 1
ATOM 724 O O . SER A 1 88 ? 0.119 -4.950 5.446 1.00 88.50 88 SER A O 1
ATOM 726 N N . ARG A 1 89 ? -0.790 -3.805 7.161 1.00 87.62 89 ARG A N 1
ATOM 727 C CA . ARG A 1 89 ? -0.204 -2.489 6.822 1.00 87.62 89 ARG A CA 1
ATOM 728 C C . ARG A 1 89 ? 1.322 -2.515 6.700 1.00 87.62 89 ARG A C 1
ATOM 730 O O . ARG A 1 89 ? 1.900 -1.729 5.955 1.00 87.62 89 ARG A O 1
ATOM 737 N N . LEU A 1 90 ? 1.964 -3.438 7.416 1.00 81.56 90 LEU A N 1
ATOM 738 C CA . LEU A 1 90 ? 3.418 -3.594 7.472 1.00 81.56 90 LEU A CA 1
ATOM 739 C C . LEU A 1 90 ? 3.974 -4.409 6.295 1.00 81.56 90 LEU A C 1
ATOM 741 O O . LEU A 1 90 ? 5.153 -4.305 5.966 1.00 81.56 90 LEU A O 1
ATOM 745 N N . ASN A 1 91 ? 3.134 -5.221 5.650 1.00 77.38 91 ASN A N 1
ATOM 746 C CA . ASN A 1 91 ? 3.558 -6.121 4.576 1.00 77.38 91 ASN A CA 1
ATOM 747 C C . ASN A 1 91 ? 2.795 -5.918 3.264 1.00 77.38 91 ASN A C 1
ATOM 749 O O . ASN A 1 91 ? 3.116 -6.563 2.274 1.00 77.38 91 ASN A O 1
ATOM 753 N N . SER A 1 92 ? 1.787 -5.052 3.234 1.00 84.94 92 SER A N 1
ATOM 754 C CA . SER A 1 92 ? 1.008 -4.758 2.039 1.00 84.94 92 SER A CA 1
ATOM 755 C C . SER A 1 92 ? 1.715 -3.775 1.114 1.00 84.94 92 SER A C 1
ATOM 757 O O . SER A 1 92 ? 2.531 -2.963 1.550 1.00 84.94 92 SER A O 1
ATOM 759 N N . LEU A 1 93 ? 1.323 -3.776 -0.158 1.00 85.38 93 LEU A N 1
ATOM 760 C CA . LEU A 1 93 ? 1.597 -2.646 -1.043 1.00 85.38 93 LEU A CA 1
ATOM 761 C C . LEU A 1 93 ? 0.456 -1.634 -0.921 1.00 85.38 93 LEU A C 1
ATOM 763 O O . LEU A 1 93 ? -0.709 -2.009 -0.793 1.00 85.38 93 LEU A O 1
ATOM 767 N N . TRP A 1 94 ? 0.809 -0.358 -0.967 1.00 87.06 94 TRP A N 1
ATOM 768 C CA . TRP A 1 94 ? -0.140 0.747 -0.936 1.00 87.06 94 TRP A CA 1
ATOM 769 C C . TRP A 1 94 ? -0.506 1.145 -2.360 1.00 87.06 94 TRP A C 1
ATOM 771 O O . TRP A 1 94 ? 0.386 1.345 -3.191 1.00 87.06 94 TRP A O 1
ATOM 781 N N . ILE A 1 95 ? -1.801 1.250 -2.639 1.00 91.38 95 ILE A N 1
ATOM 782 C CA . ILE A 1 95 ? -2.321 1.692 -3.935 1.00 91.38 95 ILE A CA 1
ATOM 783 C C . ILE A 1 95 ? -3.392 2.770 -3.745 1.00 91.38 95 ILE A C 1
ATOM 785 O O . ILE A 1 95 ? -3.870 3.008 -2.637 1.00 91.38 95 ILE A O 1
ATOM 789 N N . ALA A 1 96 ? -3.779 3.409 -4.840 1.00 91.31 96 ALA A N 1
ATOM 790 C CA . ALA A 1 96 ? -4.920 4.311 -4.910 1.00 91.31 96 ALA A CA 1
ATOM 791 C C . ALA A 1 96 ? -5.856 3.899 -6.051 1.00 91.31 96 ALA A C 1
ATOM 793 O O . ALA A 1 96 ? -5.463 3.146 -6.942 1.00 91.31 96 ALA A O 1
ATOM 794 N N . GLU A 1 97 ? -7.095 4.383 -6.032 1.00 91.75 97 GLU A N 1
ATOM 795 C CA . GLU A 1 97 ? -7.976 4.284 -7.201 1.00 91.75 97 GLU A CA 1
ATOM 796 C C . GLU A 1 97 ? -7.405 5.158 -8.336 1.00 91.75 97 GLU A C 1
ATOM 798 O O . GLU A 1 97 ? -6.811 6.202 -8.066 1.00 91.75 97 GLU A O 1
ATOM 803 N N . ASP A 1 98 ? -7.553 4.731 -9.596 1.00 93.06 98 ASP A N 1
ATOM 804 C CA . ASP A 1 98 ? -7.189 5.530 -10.783 1.00 93.06 98 ASP A CA 1
ATOM 805 C C . ASP A 1 98 ? -8.213 6.658 -10.998 1.00 93.06 98 ASP A C 1
ATOM 807 O O . ASP A 1 98 ? -9.065 6.606 -11.886 1.00 93.06 98 ASP A O 1
ATOM 811 N N . THR A 1 99 ? -8.180 7.637 -10.091 1.00 91.06 99 THR A N 1
ATOM 812 C CA . THR A 1 99 ? -8.991 8.860 -10.097 1.00 91.06 99 THR A CA 1
ATOM 813 C C . THR A 1 99 ? -8.114 10.061 -9.716 1.00 91.06 99 THR A C 1
ATOM 815 O O . THR A 1 99 ? -7.076 9.878 -9.069 1.00 91.06 99 THR A O 1
ATOM 818 N N . PRO A 1 100 ? -8.533 11.302 -10.031 1.00 89.88 100 PRO A N 1
ATOM 819 C CA . PRO A 1 100 ? -7.816 12.503 -9.596 1.00 89.88 100 PRO A CA 1
ATOM 820 C C . PRO A 1 100 ? -7.609 12.578 -8.074 1.00 89.88 100 PRO A C 1
ATOM 822 O O . PRO A 1 100 ? -6.580 13.055 -7.598 1.00 89.88 100 PRO A O 1
ATOM 825 N N . GLU A 1 101 ? -8.566 12.088 -7.283 1.00 86.75 101 GLU A N 1
ATOM 826 C CA . GLU A 1 101 ? -8.464 12.037 -5.823 1.00 86.75 101 GLU A CA 1
ATOM 827 C C . GLU A 1 101 ? -7.414 11.023 -5.366 1.00 86.75 101 GLU A C 1
ATOM 829 O O . GLU A 1 101 ? -6.649 11.317 -4.445 1.00 86.75 101 GLU A O 1
ATOM 834 N N . GLY A 1 102 ? -7.359 9.853 -6.010 1.00 87.56 102 GLY A N 1
ATOM 835 C CA . GLY A 1 102 ? -6.357 8.827 -5.734 1.00 87.56 102 GLY A CA 1
ATOM 836 C C . GLY A 1 102 ? -4.944 9.279 -6.101 1.00 87.56 102 GLY A C 1
ATOM 837 O O . GLY A 1 102 ? -4.012 9.096 -5.318 1.00 87.56 102 GLY A O 1
ATOM 838 N N . GLU A 1 103 ? -4.789 9.952 -7.239 1.00 88.38 103 GLU A N 1
ATOM 839 C CA . GLU A 1 103 ? -3.521 10.556 -7.652 1.00 88.38 103 GLU A CA 1
ATOM 840 C C . GLU A 1 103 ? -3.062 11.626 -6.651 1.00 88.38 103 GLU A C 1
ATOM 842 O O . GLU A 1 103 ? -1.948 11.569 -6.128 1.00 88.38 103 GLU A O 1
ATOM 847 N N . ASN A 1 104 ? -3.954 12.555 -6.293 1.00 85.75 104 ASN A N 1
ATOM 848 C CA . ASN A 1 104 ? -3.671 13.598 -5.310 1.00 85.75 104 ASN A CA 1
ATOM 849 C C . ASN A 1 104 ? -3.359 13.011 -3.924 1.00 85.75 104 ASN A C 1
ATOM 851 O O . ASN A 1 104 ? -2.524 13.542 -3.194 1.00 85.75 104 ASN A O 1
ATOM 855 N N . MET A 1 105 ? -4.001 11.901 -3.547 1.00 83.69 105 MET A N 1
ATOM 856 C CA . MET A 1 105 ? -3.656 11.176 -2.327 1.00 83.69 105 MET A CA 1
ATOM 857 C C . MET A 1 105 ? -2.212 10.675 -2.379 1.00 83.69 105 MET A C 1
ATOM 859 O O . MET A 1 105 ? -1.472 10.926 -1.430 1.00 83.69 105 MET A O 1
ATOM 863 N N . LEU A 1 106 ? -1.800 10.008 -3.463 1.00 83.50 106 LEU A N 1
ATOM 864 C CA . LEU A 1 106 ? -0.426 9.521 -3.608 1.00 83.50 106 LEU A CA 1
ATOM 865 C C . LEU A 1 106 ? 0.583 10.670 -3.559 1.00 83.50 106 LEU A C 1
ATOM 867 O O . LEU A 1 106 ? 1.567 10.566 -2.837 1.00 83.50 106 LEU A O 1
ATOM 871 N N . LEU A 1 107 ? 0.318 11.784 -4.245 1.00 81.38 107 LEU A N 1
ATOM 872 C CA . LEU A 1 107 ? 1.178 12.971 -4.190 1.00 81.38 107 LEU A CA 1
ATOM 873 C C . LEU A 1 107 ? 1.289 13.527 -2.761 1.00 81.38 107 LEU A C 1
ATOM 875 O O . LEU A 1 107 ? 2.381 13.831 -2.289 1.00 81.38 107 LEU A O 1
ATOM 879 N N . LYS A 1 108 ? 0.168 13.588 -2.031 1.00 77.81 108 LYS A N 1
ATOM 880 C CA . LYS A 1 108 ? 0.128 14.067 -0.641 1.00 77.81 108 LYS A CA 1
ATOM 881 C C . LYS A 1 108 ? 0.815 13.141 0.359 1.00 77.81 108 LYS A C 1
ATOM 883 O O . LYS A 1 108 ? 1.247 13.607 1.407 1.00 77.81 108 LYS A O 1
ATOM 888 N N . MET A 1 109 ? 0.887 11.840 0.083 1.00 71.56 109 MET A N 1
ATOM 889 C CA . MET A 1 109 ? 1.597 10.895 0.953 1.00 71.56 109 MET A CA 1
ATOM 890 C C . MET A 1 109 ? 3.114 11.110 0.926 1.00 71.56 109 MET A C 1
ATOM 892 O O . MET A 1 109 ? 3.789 10.712 1.873 1.00 71.56 109 MET A O 1
ATOM 896 N N . PHE A 1 110 ? 3.640 11.742 -0.126 1.00 68.25 110 PHE A N 1
ATOM 897 C CA . PHE A 1 110 ? 5.074 11.880 -0.369 1.00 68.25 110 PHE A CA 1
ATOM 898 C C . PHE A 1 110 ? 5.480 13.333 -0.656 1.00 68.25 110 PHE A C 1
ATOM 900 O O . PHE A 1 110 ? 6.296 13.579 -1.533 1.00 68.25 110 PHE A O 1
ATOM 907 N N . THR A 1 111 ? 4.935 14.298 0.091 1.00 56.91 111 THR A N 1
ATOM 908 C CA . THR A 1 111 ? 5.168 15.755 -0.056 1.00 56.91 111 THR A CA 1
ATOM 909 C C . THR A 1 111 ? 6.601 16.234 0.209 1.00 56.91 111 THR A C 1
ATOM 911 O O . THR A 1 111 ? 6.804 17.405 0.514 1.00 56.91 111 THR A O 1
ATOM 914 N N . ASP A 1 112 ? 7.599 15.362 0.131 1.00 59.78 112 ASP A N 1
ATOM 915 C CA . ASP A 1 112 ? 8.991 15.788 0.155 1.00 59.78 112 ASP A CA 1
ATOM 916 C C . ASP A 1 112 ? 9.353 16.315 -1.240 1.00 59.78 112 ASP A C 1
ATOM 918 O O . ASP A 1 112 ? 9.264 15.581 -2.230 1.00 59.78 112 ASP A O 1
ATOM 922 N N . GLU A 1 113 ? 9.732 17.594 -1.313 1.00 53.38 113 GLU A N 1
ATOM 923 C CA . GLU A 1 113 ? 10.147 18.290 -2.542 1.00 53.38 113 GLU A CA 1
ATOM 924 C C . GLU A 1 113 ? 11.337 17.599 -3.230 1.00 53.38 113 GLU A C 1
ATOM 926 O O . GLU A 1 113 ? 11.564 17.806 -4.419 1.00 53.38 113 GLU A O 1
ATOM 931 N N . ASN A 1 114 ? 12.055 16.733 -2.505 1.00 56.12 114 ASN A N 1
ATOM 932 C CA . ASN A 1 114 ? 13.168 15.939 -3.022 1.00 56.12 114 ASN A CA 1
ATOM 933 C C . ASN A 1 114 ? 12.773 14.521 -3.463 1.00 56.12 114 ASN A C 1
ATOM 935 O O . ASN A 1 114 ? 13.638 13.758 -3.893 1.00 56.12 114 ASN A O 1
ATOM 939 N N . SER A 1 115 ? 11.502 14.118 -3.337 1.00 62.94 115 SER A N 1
ATOM 940 C CA . SER A 1 115 ? 11.098 12.767 -3.725 1.00 62.94 115 SER A CA 1
ATOM 941 C C . SER A 1 115 ? 10.907 12.671 -5.242 1.00 62.94 115 SER A C 1
ATOM 943 O O . SER A 1 115 ? 9.909 13.114 -5.813 1.00 62.94 115 SER A O 1
ATOM 945 N N . HIS A 1 116 ? 11.873 12.057 -5.924 1.00 81.31 116 HIS A N 1
ATOM 946 C CA . HIS A 1 116 ? 11.742 11.693 -7.332 1.00 81.31 116 HIS A CA 1
ATOM 947 C C . HIS A 1 116 ? 10.806 10.490 -7.444 1.00 81.31 116 HIS A C 1
ATOM 949 O O . HIS A 1 116 ? 11.249 9.354 -7.560 1.00 81.31 116 HIS A O 1
ATOM 955 N N . ARG A 1 117 ? 9.491 10.700 -7.351 1.00 85.75 117 ARG A N 1
ATOM 956 C CA . ARG A 1 117 ? 8.513 9.607 -7.443 1.00 85.75 117 ARG A CA 1
ATOM 957 C C . ARG A 1 117 ? 7.804 9.587 -8.784 1.00 85.75 117 ARG A C 1
ATOM 959 O O . ARG A 1 117 ? 7.493 10.628 -9.356 1.00 85.75 117 ARG A O 1
ATOM 966 N N . LYS A 1 118 ? 7.481 8.384 -9.258 1.00 89.50 118 LYS A N 1
ATOM 967 C CA . LYS A 1 118 ? 6.637 8.168 -10.439 1.00 89.50 118 LYS A CA 1
ATOM 968 C C . LYS A 1 118 ? 5.351 7.462 -10.038 1.00 89.50 118 LYS A C 1
ATOM 970 O O . LYS A 1 118 ? 5.371 6.479 -9.298 1.00 89.50 118 LYS A O 1
ATOM 975 N N . ILE A 1 119 ? 4.229 7.959 -10.546 1.00 90.88 119 ILE A N 1
ATOM 976 C CA . ILE A 1 119 ? 2.938 7.282 -10.432 1.00 90.88 119 ILE A CA 1
ATOM 977 C C . ILE A 1 119 ? 2.821 6.295 -11.592 1.00 90.88 119 ILE A C 1
ATOM 979 O O . ILE A 1 119 ? 3.017 6.654 -12.752 1.00 90.88 119 ILE A O 1
ATOM 983 N N . LEU A 1 120 ? 2.541 5.042 -11.249 1.00 91.81 120 LEU A N 1
ATOM 984 C CA . LEU A 1 120 ? 2.403 3.918 -12.163 1.00 91.81 120 LEU A CA 1
ATOM 985 C C . LEU A 1 120 ? 0.947 3.484 -12.196 1.00 91.81 120 LEU A C 1
ATOM 987 O O . LEU A 1 120 ? 0.318 3.355 -11.139 1.00 91.81 120 LEU A O 1
ATOM 991 N N . LYS A 1 121 ? 0.436 3.191 -13.392 1.00 93.81 121 LYS A N 1
ATOM 992 C CA . LYS A 1 121 ? -0.827 2.463 -13.518 1.00 93.81 121 LYS A CA 1
ATOM 993 C C . LYS A 1 121 ? -0.568 0.997 -13.230 1.00 93.81 121 LYS A C 1
ATOM 995 O O . LYS A 1 121 ? 0.378 0.410 -13.751 1.00 93.81 121 LYS A O 1
ATOM 1000 N N . VAL A 1 122 ? -1.400 0.414 -12.375 1.00 93.12 122 VAL A N 1
ATOM 1001 C CA . VAL A 1 122 ? -1.234 -0.967 -11.940 1.00 93.12 122 VAL A CA 1
ATOM 1002 C C . VAL A 1 122 ? -2.516 -1.766 -12.108 1.00 93.12 122 VAL A C 1
ATOM 1004 O O . VAL A 1 122 ? -3.619 -1.317 -11.782 1.00 93.12 122 VAL A O 1
ATOM 1007 N N . ALA A 1 123 ? -2.351 -2.995 -12.582 1.00 91.50 123 ALA A N 1
ATOM 1008 C CA . ALA A 1 123 ? -3.390 -4.008 -12.602 1.00 91.50 123 ALA A CA 1
ATOM 1009 C C . ALA A 1 123 ? -3.066 -5.066 -11.548 1.00 91.50 123 ALA A C 1
ATOM 1011 O O . ALA A 1 123 ? -1.951 -5.584 -11.493 1.00 91.50 123 ALA A O 1
ATOM 1012 N N . LEU A 1 124 ? -4.030 -5.393 -10.696 1.00 90.19 124 LEU A N 1
ATOM 1013 C CA . LEU A 1 124 ? -3.812 -6.373 -9.636 1.00 90.19 124 LEU A CA 1
ATOM 1014 C C . LEU A 1 124 ? -3.658 -7.782 -10.208 1.00 90.19 124 LEU A C 1
ATOM 1016 O O . LEU A 1 124 ? -4.274 -8.130 -11.218 1.00 90.19 124 LEU A O 1
ATOM 1020 N N . LEU A 1 125 ? -2.832 -8.593 -9.550 1.00 86.69 125 LEU A N 1
ATOM 1021 C CA . LEU A 1 125 ? -2.745 -10.017 -9.856 1.00 86.69 125 LEU A CA 1
ATOM 1022 C C . LEU A 1 125 ? -4.038 -10.734 -9.416 1.00 86.69 125 LEU A C 1
ATOM 1024 O O . LEU A 1 125 ? -4.674 -10.278 -8.464 1.00 86.69 125 LEU A O 1
ATOM 1028 N N . PRO A 1 126 ? -4.425 -11.852 -10.063 1.00 83.75 126 PRO A N 1
ATOM 1029 C CA . PRO A 1 126 ? -5.707 -12.521 -9.809 1.00 83.75 126 PRO A CA 1
ATOM 1030 C C . PRO A 1 126 ? -5.978 -12.878 -8.341 1.00 83.75 126 PRO A C 1
ATOM 1032 O O . PRO A 1 126 ? -7.107 -12.739 -7.883 1.00 83.75 126 PRO A O 1
ATOM 1035 N N . ASP A 1 127 ? -4.941 -13.267 -7.597 1.00 83.56 127 ASP A N 1
ATOM 1036 C CA . ASP A 1 127 ? -5.056 -13.701 -6.198 1.00 83.56 127 ASP A CA 1
ATOM 1037 C C . ASP A 1 127 ? -4.795 -12.567 -5.187 1.00 83.56 127 ASP A C 1
ATOM 1039 O O . ASP A 1 127 ? -4.564 -12.814 -4.001 1.00 83.56 127 ASP A O 1
ATOM 1043 N N . ALA A 1 128 ? -4.775 -11.308 -5.642 1.00 87.12 128 ALA A N 1
ATOM 1044 C CA . ALA A 1 128 ? -4.537 -10.170 -4.767 1.00 87.12 128 ALA A CA 1
ATOM 1045 C C . ALA A 1 128 ? -5.751 -9.889 -3.865 1.00 87.12 128 ALA A C 1
ATOM 1047 O O . ALA A 1 128 ? -6.880 -9.726 -4.324 1.00 87.12 128 ALA A O 1
ATOM 1048 N N . ILE A 1 129 ? -5.497 -9.760 -2.564 1.00 90.12 129 ILE A N 1
ATOM 1049 C CA . ILE A 1 129 ? -6.488 -9.378 -1.558 1.00 90.12 129 ILE A CA 1
ATOM 1050 C C . ILE A 1 129 ? -6.361 -7.880 -1.311 1.00 90.12 129 ILE A C 1
ATOM 1052 O O . ILE A 1 129 ? -5.275 -7.402 -0.984 1.00 90.12 129 ILE A O 1
ATOM 1056 N N . ILE A 1 130 ? -7.473 -7.154 -1.406 1.00 93.25 130 ILE A N 1
ATOM 1057 C CA . ILE A 1 130 ? -7.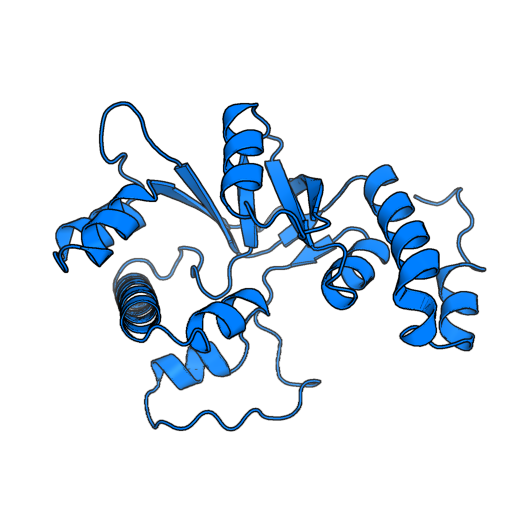530 -5.709 -1.169 1.00 93.25 130 ILE A CA 1
ATOM 1058 C C . ILE A 1 130 ? -8.251 -5.432 0.147 1.00 93.25 130 ILE A C 1
ATOM 1060 O O . ILE A 1 130 ? -9.297 -6.015 0.432 1.00 93.25 130 ILE A O 1
ATOM 1064 N N . HIS A 1 131 ? -7.740 -4.479 0.917 1.00 95.31 131 HIS A N 1
ATOM 1065 C CA . HIS A 1 131 ? -8.483 -3.850 1.996 1.00 95.31 131 HIS A CA 1
ATOM 1066 C C . HIS A 1 131 ? -8.565 -2.345 1.777 1.00 95.31 131 HIS A C 1
ATOM 1068 O O . HIS A 1 131 ? -7.548 -1.669 1.660 1.00 95.31 131 HIS A O 1
ATOM 1074 N N . LYS A 1 132 ? -9.803 -1.853 1.718 1.00 95.31 132 LYS A N 1
ATOM 1075 C CA . LYS A 1 132 ? -10.156 -0.438 1.659 1.00 95.31 132 LYS A CA 1
ATOM 1076 C C . LYS A 1 132 ? -10.495 0.034 3.071 1.00 95.31 132 LYS A C 1
ATOM 1078 O O . LYS A 1 132 ? -11.405 -0.524 3.686 1.00 95.31 132 LYS A O 1
ATOM 1083 N N . ALA A 1 133 ? -9.762 1.020 3.572 1.00 95.06 133 ALA A N 1
ATOM 1084 C CA . ALA A 1 133 ? -9.939 1.578 4.909 1.00 95.06 133 ALA A CA 1
ATOM 1085 C C . ALA A 1 133 ? -9.957 3.104 4.853 1.00 95.06 133 ALA A C 1
ATOM 1087 O O . ALA A 1 133 ? -9.309 3.701 3.999 1.00 95.06 133 ALA A O 1
ATOM 1088 N N . ASP A 1 134 ? -10.718 3.751 5.731 1.00 94.94 134 ASP A N 1
ATOM 1089 C CA . ASP A 1 134 ? -10.651 5.205 5.876 1.00 94.94 134 ASP A CA 1
ATOM 1090 C C . ASP A 1 134 ? -9.494 5.550 6.815 1.00 94.94 134 ASP A C 1
ATOM 1092 O O . ASP A 1 134 ? -9.529 5.206 8.003 1.00 94.94 134 ASP A O 1
ATOM 1096 N N . LYS A 1 135 ? -8.465 6.225 6.292 1.00 91.62 135 LYS A N 1
ATOM 1097 C CA . LYS A 1 135 ? -7.243 6.530 7.049 1.00 91.62 135 LYS A CA 1
ATOM 1098 C C . LYS A 1 135 ? -7.500 7.410 8.272 1.00 91.62 135 LYS A C 1
ATOM 1100 O O . LYS A 1 135 ? -6.698 7.420 9.200 1.00 91.62 135 LYS A O 1
ATOM 1105 N N . ARG A 1 136 ? -8.632 8.120 8.316 1.00 94.69 136 ARG A N 1
ATOM 1106 C CA . ARG A 1 136 ? -8.998 8.952 9.469 1.00 94.69 136 ARG A CA 1
ATOM 1107 C C . ARG A 1 136 ? -9.200 8.129 10.733 1.00 94.69 136 ARG A C 1
ATOM 1109 O O . ARG A 1 136 ? -8.853 8.597 11.803 1.00 94.69 136 ARG A O 1
ATOM 1116 N N . TRP A 1 137 ? -9.644 6.874 10.636 1.00 97.56 137 TRP A N 1
ATOM 1117 C CA . TRP A 1 137 ? -9.688 6.002 11.815 1.00 97.56 137 TRP A CA 1
ATOM 1118 C C . TRP A 1 137 ? -8.302 5.733 12.407 1.00 97.56 137 TRP A C 1
ATOM 1120 O O . TRP A 1 137 ? -8.169 5.611 13.622 1.00 97.56 137 TRP A O 1
ATOM 1130 N N . TYR A 1 138 ? -7.272 5.650 11.560 1.00 94.56 138 TYR A N 1
ATOM 1131 C CA . TYR A 1 138 ? -5.886 5.563 12.012 1.00 94.56 138 TYR A CA 1
ATOM 1132 C C . TYR A 1 138 ? -5.439 6.880 12.658 1.00 94.56 138 TYR A C 1
ATOM 1134 O O . TYR A 1 138 ? -4.881 6.859 13.752 1.00 94.56 138 TYR A O 1
ATOM 1142 N N . GLU A 1 139 ? -5.719 8.018 12.013 1.00 94.12 139 GLU A N 1
ATOM 1143 C CA . GLU A 1 139 ? -5.386 9.356 12.528 1.00 94.12 139 GLU A CA 1
ATOM 1144 C C . GLU A 1 139 ? -6.032 9.602 13.906 1.00 94.12 139 GLU A C 1
ATOM 1146 O O . GLU A 1 139 ? -5.363 10.064 14.824 1.00 94.12 139 GLU A O 1
ATOM 1151 N N . GLU A 1 140 ? -7.292 9.211 14.089 1.00 96.88 140 GLU A N 1
ATOM 1152 C CA . GLU A 1 140 ? -8.024 9.344 15.353 1.00 96.88 140 GLU A CA 1
ATOM 1153 C C . GLU A 1 140 ? -7.521 8.376 16.423 1.00 96.88 140 GLU A C 1
ATOM 1155 O O . GLU A 1 140 ? -7.373 8.771 17.573 1.00 96.88 140 GLU A O 1
ATOM 1160 N N . TYR A 1 141 ? -7.187 7.129 16.064 1.00 97.06 141 TYR A N 1
ATOM 1161 C CA . TYR A 1 141 ? -6.550 6.204 17.010 1.00 97.06 141 TYR A CA 1
ATOM 1162 C C . TYR A 1 141 ? -5.187 6.711 17.482 1.00 97.06 141 TYR A C 1
ATOM 1164 O O . TYR A 1 141 ? -4.817 6.504 18.638 1.00 97.06 141 TYR A O 1
ATOM 1172 N N . TYR A 1 142 ? -4.446 7.375 16.593 1.00 93.88 142 TYR A N 1
ATOM 1173 C CA . TYR A 1 142 ? -3.179 8.005 16.937 1.00 93.88 142 TYR A CA 1
ATOM 1174 C C . TYR A 1 142 ? -3.372 9.106 17.992 1.00 93.88 142 TYR A C 1
ATOM 1176 O O . TYR A 1 142 ? -2.575 9.186 18.918 1.00 93.88 142 TYR A O 1
ATOM 1184 N N . GLN A 1 143 ? -4.439 9.911 17.897 1.00 95.19 143 GLN A N 1
ATOM 1185 C CA . GLN A 1 143 ? -4.755 10.934 18.907 1.00 95.19 143 GLN A CA 1
ATOM 1186 C C . GLN A 1 143 ? -5.339 10.336 20.195 1.00 95.19 143 GLN A C 1
ATOM 1188 O O . GLN A 1 143 ? -5.025 10.772 21.301 1.00 95.19 143 GLN A O 1
ATOM 1193 N N . GLU A 1 144 ? -6.213 9.341 20.062 1.00 95.62 144 GLU A N 1
ATOM 1194 C CA . GLU A 1 144 ? -6.949 8.737 21.162 1.00 95.62 144 GLU A CA 1
ATOM 1195 C C . GLU A 1 144 ? -7.121 7.231 20.925 1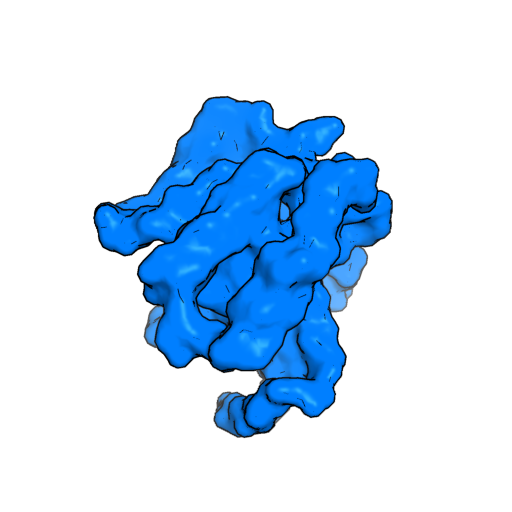.00 95.62 144 GLU A C 1
ATOM 1197 O O . GLU A 1 144 ? -7.878 6.796 20.058 1.00 95.62 144 GLU A O 1
ATOM 1202 N N . LYS A 1 145 ? -6.462 6.410 21.752 1.00 94.88 145 LYS A N 1
ATOM 1203 C CA . LYS A 1 145 ? -6.367 4.945 21.600 1.00 94.88 145 LYS A CA 1
ATOM 1204 C C . LYS A 1 145 ? -7.663 4.177 21.928 1.00 94.88 145 LYS A C 1
ATOM 1206 O O . LYS A 1 145 ? -7.671 3.251 22.740 1.00 94.88 145 LYS A O 1
ATOM 1211 N N . LYS A 1 146 ? -8.783 4.543 21.306 1.00 97.12 146 LYS A N 1
ATOM 1212 C CA . LYS A 1 146 ? -10.075 3.852 21.424 1.00 97.12 146 LYS A CA 1
ATOM 1213 C C . LYS A 1 146 ? -10.118 2.616 20.529 1.00 97.12 146 LYS A C 1
ATOM 1215 O O . LYS A 1 146 ? -9.968 2.709 19.311 1.00 97.12 146 LYS A O 1
ATOM 1220 N N . GLU A 1 147 ? -10.444 1.458 21.110 1.00 95.94 147 GLU A N 1
ATOM 1221 C CA . GLU A 1 147 ? -10.565 0.193 20.360 1.00 95.94 147 GLU A CA 1
ATOM 1222 C C . GLU A 1 147 ? -11.622 0.264 19.235 1.00 95.94 147 GLU A C 1
ATOM 1224 O O . GLU A 1 147 ? -11.519 -0.433 18.228 1.00 95.94 147 GLU A O 1
ATOM 1229 N N . SER A 1 148 ? -12.623 1.142 19.346 1.00 97.75 148 SER A N 1
ATOM 1230 C CA . SER A 1 148 ? -13.604 1.352 18.275 1.00 97.75 148 SER A CA 1
ATOM 1231 C C . SER A 1 148 ? -12.984 1.877 16.977 1.00 97.75 148 SER A C 1
ATOM 1233 O O . SER A 1 148 ? -13.476 1.540 15.905 1.00 97.75 148 SER A O 1
ATOM 1235 N N . TYR A 1 149 ? -11.913 2.674 17.038 1.00 98.25 149 TYR A N 1
ATOM 1236 C CA . TYR A 1 149 ? -11.312 3.270 15.841 1.00 98.25 149 TYR A CA 1
ATOM 1237 C C . TYR A 1 149 ? -10.544 2.231 15.024 1.00 98.25 149 TYR A C 1
ATOM 1239 O O . TYR A 1 149 ? -10.804 2.055 13.837 1.00 98.25 149 TYR A O 1
ATOM 1247 N N . ILE A 1 150 ? -9.680 1.457 15.681 1.00 97.56 150 ILE A N 1
ATOM 1248 C CA . ILE A 1 150 ? -8.973 0.322 15.073 1.00 97.56 150 ILE A CA 1
ATOM 1249 C C . ILE A 1 150 ? -9.952 -0.746 14.554 1.00 97.56 150 ILE A C 1
ATOM 1251 O O . ILE A 1 150 ? -9.749 -1.324 13.487 1.00 97.56 150 ILE A O 1
ATOM 1255 N N . GLU A 1 151 ? -11.062 -0.975 15.258 1.00 98.19 151 GLU A N 1
ATOM 1256 C CA . GLU A 1 151 ? -12.131 -1.868 14.809 1.00 98.19 151 GLU A CA 1
ATOM 1257 C C . GLU A 1 151 ? -12.815 -1.353 13.533 1.00 98.19 151 GLU A C 1
ATOM 1259 O O . GLU A 1 151 ? -12.968 -2.113 12.576 1.00 98.19 151 GLU A O 1
ATOM 1264 N N . ASN A 1 152 ? -13.206 -0.077 13.495 1.00 98.25 152 ASN A N 1
ATOM 1265 C CA . ASN A 1 152 ? -13.869 0.527 12.337 1.00 98.25 152 ASN A CA 1
ATOM 1266 C C . ASN A 1 152 ? -12.955 0.593 11.113 1.00 98.25 152 ASN A C 1
ATOM 1268 O O . ASN A 1 152 ? -13.409 0.316 9.999 1.00 98.25 152 ASN A O 1
ATOM 1272 N N . TYR A 1 153 ? -11.671 0.879 11.334 1.00 98.00 153 TYR A N 1
ATOM 1273 C CA . TYR A 1 153 ? -10.642 0.820 10.307 1.00 98.00 153 TYR A CA 1
ATOM 1274 C C . TYR A 1 153 ? -10.632 -0.551 9.622 1.00 98.00 153 TYR A C 1
ATOM 1276 O O . TYR A 1 153 ? -10.848 -0.644 8.415 1.00 98.00 153 TYR A O 1
ATOM 1284 N N . TRP A 1 154 ? -10.477 -1.634 10.395 1.00 97.75 154 TRP A N 1
ATOM 1285 C CA . TRP A 1 154 ? -10.380 -2.980 9.825 1.00 97.75 154 TRP A CA 1
ATOM 1286 C C . TRP A 1 154 ? -11.706 -3.478 9.242 1.00 97.75 154 TRP A C 1
ATOM 1288 O O . TRP A 1 154 ? -11.702 -4.276 8.301 1.00 97.75 154 TRP A O 1
ATOM 1298 N N . LYS A 1 155 ? -12.847 -2.975 9.725 1.00 97.75 155 LYS A N 1
ATOM 1299 C CA . LYS A 1 155 ? -14.154 -3.199 9.088 1.00 97.75 155 LYS A CA 1
ATOM 1300 C C . LYS A 1 155 ? -14.302 -2.491 7.739 1.00 97.75 155 LYS A C 1
ATOM 1302 O O . LYS A 1 155 ? -15.171 -2.886 6.968 1.00 97.75 155 LYS A O 1
ATOM 1307 N N . GLY A 1 156 ? -13.476 -1.487 7.442 1.00 96.69 156 GLY A N 1
ATOM 1308 C CA . GLY A 1 156 ? -13.593 -0.673 6.230 1.00 96.69 156 GLY A CA 1
ATOM 1309 C C . GLY A 1 156 ? -14.807 0.260 6.253 1.00 96.69 156 GLY A C 1
ATOM 1310 O O . GLY A 1 156 ? -15.353 0.588 5.202 1.00 96.69 156 GLY A O 1
ATOM 1311 N N . ILE A 1 157 ? -15.265 0.655 7.445 1.00 97.19 157 ILE A N 1
ATOM 1312 C CA . ILE A 1 157 ? -16.389 1.587 7.597 1.00 97.19 157 ILE A CA 1
ATOM 1313 C C . ILE A 1 157 ? -15.878 3.004 7.299 1.00 97.19 157 ILE A C 1
ATOM 1315 O O . ILE A 1 157 ? -14.809 3.364 7.792 1.00 97.19 157 ILE A O 1
ATOM 1319 N N . PRO A 1 158 ? -16.595 3.827 6.516 1.00 97.25 158 PRO A N 1
ATOM 1320 C CA . PRO A 1 158 ? -16.210 5.222 6.316 1.00 97.25 158 PRO A CA 1
ATOM 1321 C C . PRO A 1 158 ? -16.308 6.007 7.635 1.00 97.25 158 PRO A C 1
ATOM 1323 O O . PRO A 1 158 ? -17.227 5.783 8.420 1.00 97.25 158 PRO A O 1
ATOM 1326 N N . TYR A 1 159 ? -15.370 6.924 7.887 1.00 96.19 159 TYR A N 1
ATOM 1327 C CA . TYR A 1 159 ? -15.391 7.753 9.101 1.00 96.19 159 TYR A CA 1
ATOM 1328 C C . TYR A 1 159 ? -16.600 8.697 9.136 1.00 96.19 159 TYR A C 1
ATOM 1330 O O . TYR A 1 159 ? -17.229 8.884 10.173 1.00 96.19 159 TYR A O 1
ATOM 1338 N N . ASP A 1 160 ? -16.965 9.235 7.974 1.00 95.38 160 ASP A N 1
ATOM 1339 C CA . ASP A 1 160 ? -18.123 10.099 7.758 1.00 95.38 160 ASP A CA 1
ATOM 1340 C C . ASP A 1 160 ? -18.586 10.007 6.286 1.00 95.38 160 ASP A C 1
ATOM 1342 O O . ASP A 1 160 ? -18.195 9.100 5.548 1.00 95.38 160 ASP A O 1
ATOM 1346 N N . SER A 1 161 ? -19.408 10.955 5.830 1.00 93.69 161 SER A N 1
ATOM 1347 C CA . SER A 1 161 ? -19.903 11.022 4.449 1.00 93.69 161 SER A CA 1
ATOM 1348 C C . SER A 1 161 ? -18.835 11.314 3.380 1.00 93.69 161 SER A C 1
ATOM 1350 O O . SER A 1 161 ? -19.129 11.191 2.194 1.00 93.69 161 SER A O 1
ATOM 1352 N N . THR A 1 162 ? -17.621 11.718 3.759 1.00 90.69 162 THR A N 1
ATOM 1353 C CA . THR A 1 162 ? -16.510 12.089 2.865 1.00 90.69 162 THR A CA 1
ATOM 1354 C C . THR A 1 162 ? -15.245 11.271 3.175 1.00 90.69 162 THR A C 1
ATOM 1356 O O . THR A 1 162 ? -14.244 11.820 3.648 1.00 90.69 162 THR A O 1
ATOM 1359 N N . PRO A 1 163 ? -15.261 9.945 2.928 1.00 90.75 163 PRO A N 1
ATOM 1360 C CA . PRO A 1 163 ? -14.167 9.041 3.272 1.00 90.75 163 PRO A CA 1
ATOM 1361 C C . PRO A 1 163 ? -12.826 9.404 2.642 1.00 90.75 163 PRO A C 1
ATOM 1363 O O . PRO A 1 163 ? -12.747 9.740 1.461 1.00 90.75 163 PRO A O 1
ATOM 1366 N N . LYS A 1 164 ? -11.750 9.255 3.424 1.00 89.19 164 LYS A N 1
ATOM 1367 C CA . LYS A 1 164 ? -10.371 9.336 2.930 1.00 89.19 164 LYS A CA 1
ATOM 1368 C C . LYS A 1 164 ? -9.811 7.929 2.803 1.00 89.19 164 LYS A C 1
ATOM 1370 O O . LYS A 1 164 ? -9.143 7.423 3.702 1.00 89.19 164 LYS A O 1
ATOM 1375 N N . TRP A 1 165 ? -10.145 7.290 1.689 1.00 90.12 165 TRP A N 1
ATOM 1376 C CA . TRP A 1 165 ? -9.765 5.908 1.451 1.00 90.12 165 TRP A CA 1
ATOM 1377 C C . TRP A 1 165 ? -8.263 5.744 1.286 1.00 90.12 165 TRP A C 1
ATOM 1379 O O . TRP A 1 165 ? -7.638 6.463 0.520 1.00 90.12 165 TRP A O 1
ATOM 1389 N N . GLU A 1 166 ? -7.726 4.729 1.939 1.00 89.12 166 GLU A N 1
ATOM 1390 C CA . GLU A 1 166 ? -6.458 4.099 1.622 1.00 89.12 166 GLU A CA 1
ATOM 1391 C C . GLU A 1 166 ? -6.703 2.634 1.253 1.00 89.12 166 GLU A C 1
ATOM 1393 O O . GLU A 1 166 ? -7.640 1.990 1.741 1.00 89.12 166 GLU A O 1
ATOM 1398 N N . LEU A 1 167 ? -5.877 2.113 0.346 1.00 92.62 167 LEU A N 1
ATOM 1399 C CA . LEU A 1 167 ? -6.002 0.758 -0.172 1.00 92.62 167 LEU A CA 1
ATOM 1400 C C . LEU A 1 167 ? -4.709 -0.011 0.080 1.00 92.62 167 LEU A C 1
ATOM 1402 O O . LEU A 1 167 ? -3.636 0.357 -0.404 1.00 92.62 167 LEU A O 1
ATOM 1406 N N . LEU A 1 168 ? -4.843 -1.112 0.810 1.00 91.62 168 LEU A N 1
ATOM 1407 C CA . LEU A 1 168 ? -3.776 -2.066 1.071 1.00 91.62 168 LEU A CA 1
ATOM 1408 C C . LEU A 1 168 ? -3.978 -3.293 0.197 1.00 91.62 168 LEU A C 1
ATOM 1410 O O . LEU A 1 168 ? -5.093 -3.816 0.137 1.00 91.62 168 LEU A O 1
ATOM 1414 N N . ILE A 1 169 ? -2.906 -3.807 -0.401 1.00 89.69 169 ILE A N 1
ATOM 1415 C CA . ILE A 1 169 ? -2.948 -5.090 -1.104 1.00 89.69 169 ILE A CA 1
ATOM 1416 C C . ILE A 1 169 ? -1.976 -6.107 -0.525 1.00 89.69 169 ILE A C 1
ATOM 1418 O O . ILE A 1 169 ? -0.817 -5.801 -0.241 1.00 89.69 169 ILE A O 1
ATOM 1422 N N . ASN A 1 170 ? -2.450 -7.339 -0.399 1.00 86.00 170 ASN A N 1
ATOM 1423 C CA . ASN A 1 170 ? -1.623 -8.523 -0.217 1.00 86.00 170 ASN A CA 1
ATOM 1424 C C . ASN A 1 170 ? -1.669 -9.348 -1.511 1.00 86.00 170 ASN A C 1
ATOM 1426 O O . ASN A 1 170 ? -2.740 -9.501 -2.086 1.00 86.00 170 ASN A O 1
ATOM 1430 N N . GLY A 1 171 ? -0.537 -9.860 -1.986 1.00 84.50 171 GLY A N 1
ATOM 1431 C CA . GLY A 1 171 ? -0.400 -10.466 -3.312 1.00 84.50 171 GLY A CA 1
ATOM 1432 C C . GLY A 1 171 ? 0.533 -9.631 -4.177 1.00 84.50 171 GLY A C 1
ATOM 1433 O O . GLY A 1 171 ? 1.713 -9.512 -3.861 1.00 84.50 171 GLY A O 1
ATOM 1434 N N . GLY A 1 172 ? 0.037 -9.038 -5.260 1.00 85.00 172 GLY A N 1
ATOM 1435 C CA . GLY A 1 172 ? 0.856 -8.175 -6.104 1.00 85.00 172 GLY A CA 1
ATOM 1436 C C . GLY A 1 172 ? 0.083 -7.471 -7.204 1.00 85.00 172 GLY A C 1
ATOM 1437 O O . GLY A 1 172 ? -1.127 -7.646 -7.351 1.00 85.00 172 GLY A O 1
ATOM 1438 N N . PHE A 1 173 ? 0.809 -6.690 -7.990 1.00 87.62 173 PHE A N 1
ATOM 1439 C CA . PHE A 1 173 ? 0.308 -6.020 -9.178 1.00 87.62 173 PHE A CA 1
ATOM 1440 C C . PHE A 1 173 ? 1.301 -6.141 -10.333 1.00 87.62 173 PHE A C 1
ATOM 1442 O O . PHE A 1 173 ? 2.477 -6.451 -10.129 1.00 87.62 173 PHE A O 1
ATOM 1449 N N . LYS A 1 174 ? 0.816 -5.850 -11.538 1.00 90.00 174 LYS A N 1
ATOM 1450 C CA . LYS A 1 174 ? 1.619 -5.635 -12.737 1.00 90.00 174 LYS A CA 1
ATOM 1451 C C . LYS A 1 174 ? 1.509 -4.191 -13.230 1.00 90.00 174 LYS A C 1
ATOM 1453 O O . LYS A 1 174 ? 0.465 -3.569 -13.032 1.00 90.00 174 LYS A O 1
ATOM 1458 N N . ILE A 1 175 ? 2.562 -3.695 -13.869 1.00 90.75 175 ILE A N 1
ATOM 1459 C CA . ILE A 1 175 ? 2.616 -2.394 -14.552 1.00 90.75 175 ILE A CA 1
ATOM 1460 C C . ILE A 1 175 ? 2.600 -2.573 -16.072 1.00 90.75 175 ILE A C 1
ATOM 1462 O O . ILE A 1 175 ? 2.837 -3.671 -16.580 1.00 90.75 175 ILE A O 1
ATOM 1466 N N . GLU A 1 176 ? 2.315 -1.486 -16.783 1.00 90.38 176 GLU A N 1
ATOM 1467 C CA . GLU A 1 176 ? 2.286 -1.454 -18.246 1.00 90.38 176 GLU A CA 1
ATOM 1468 C C . GLU A 1 176 ? 3.695 -1.506 -18.859 1.00 90.38 176 GLU A C 1
ATOM 1470 O O . GLU A 1 176 ? 4.694 -1.151 -18.223 1.00 90.38 176 GLU A O 1
ATOM 1475 N N . LYS A 1 177 ? 3.781 -1.935 -20.124 1.00 88.31 177 LYS A N 1
ATOM 1476 C CA . LYS A 1 177 ? 5.050 -2.106 -20.854 1.00 88.31 177 LYS A CA 1
ATOM 1477 C C . LYS A 1 177 ? 5.849 -0.804 -20.915 1.00 88.31 177 LYS A C 1
ATOM 1479 O O . LYS A 1 177 ? 7.068 -0.824 -20.762 1.00 88.31 177 LYS A O 1
ATOM 1484 N N . GLU A 1 178 ? 5.172 0.321 -21.097 1.00 91.81 178 GLU A N 1
ATOM 1485 C CA . GLU A 1 178 ? 5.775 1.651 -21.178 1.00 91.81 178 GLU A CA 1
ATOM 1486 C C . GLU A 1 178 ? 6.452 2.038 -19.857 1.00 91.81 178 GLU A C 1
ATOM 1488 O O . GLU A 1 178 ? 7.561 2.572 -19.859 1.00 91.81 178 GLU A O 1
ATOM 1493 N N . ASP A 1 179 ? 5.834 1.704 -18.722 1.00 92.00 179 ASP A N 1
ATOM 1494 C CA . ASP A 1 179 ? 6.409 1.956 -17.401 1.00 92.00 179 ASP A CA 1
ATOM 1495 C C . ASP A 1 179 ? 7.614 1.042 -17.121 1.00 92.00 179 ASP A C 1
ATOM 1497 O O . ASP A 1 179 ? 8.590 1.484 -16.512 1.00 92.00 179 ASP A O 1
ATOM 1501 N N . ILE A 1 180 ? 7.599 -0.206 -17.610 1.00 86.75 180 ILE A N 1
ATOM 1502 C CA . ILE A 1 180 ? 8.762 -1.110 -17.540 1.00 86.75 180 ILE A CA 1
ATOM 1503 C C . ILE A 1 180 ? 9.947 -0.506 -18.301 1.00 86.75 180 ILE A C 1
ATOM 1505 O O . ILE A 1 180 ? 11.061 -0.465 -17.774 1.00 86.75 180 ILE A O 1
ATOM 1509 N N . LEU A 1 181 ? 9.715 -0.037 -19.532 1.00 88.38 181 LEU A N 1
ATOM 1510 C CA . LEU A 1 181 ? 10.748 0.571 -20.376 1.00 88.38 181 LEU A CA 1
ATOM 1511 C C . LEU A 1 181 ? 11.308 1.848 -19.746 1.00 88.38 181 LEU A C 1
ATOM 1513 O O . LEU A 1 181 ? 12.525 2.008 -19.676 1.00 88.38 181 LEU A O 1
ATOM 1517 N N . PHE A 1 182 ? 10.439 2.695 -19.196 1.00 92.81 182 PHE A N 1
ATOM 1518 C CA . PHE A 1 182 ? 10.866 3.872 -18.449 1.00 92.81 182 PHE A CA 1
ATOM 1519 C C . PHE A 1 182 ? 11.782 3.503 -17.271 1.00 92.81 182 PHE A C 1
ATOM 1521 O O . PHE A 1 182 ? 12.862 4.070 -17.124 1.00 92.81 182 PHE A O 1
ATOM 1528 N N . LEU A 1 183 ? 11.381 2.543 -16.426 1.00 87.44 183 LEU A N 1
ATOM 1529 C CA . LEU A 1 183 ? 12.175 2.163 -15.249 1.00 87.44 183 LEU A CA 1
ATOM 1530 C C . LEU A 1 183 ? 13.520 1.545 -15.645 1.00 87.44 183 LEU A C 1
ATOM 1532 O O . LEU A 1 183 ? 14.519 1.751 -14.962 1.00 87.44 183 LEU A O 1
ATOM 1536 N N . ARG A 1 184 ? 13.558 0.817 -16.761 1.00 85.25 184 ARG A N 1
ATOM 1537 C CA . ARG A 1 184 ? 14.784 0.284 -17.364 1.00 85.25 184 ARG A CA 1
ATOM 1538 C C . ARG A 1 184 ? 15.767 1.398 -17.730 1.00 85.25 184 ARG A C 1
ATOM 1540 O O . ARG A 1 184 ? 16.915 1.373 -17.288 1.00 85.25 184 ARG A O 1
ATOM 1547 N N . GLU A 1 185 ? 15.309 2.390 -18.487 1.00 88.50 185 GLU A N 1
ATOM 1548 C CA . GLU A 1 185 ? 16.118 3.556 -18.863 1.00 88.50 185 GLU A CA 1
ATOM 1549 C C . GLU A 1 185 ? 16.580 4.342 -17.632 1.00 88.50 185 GLU A C 1
ATOM 1551 O O . GLU A 1 185 ? 17.763 4.667 -17.511 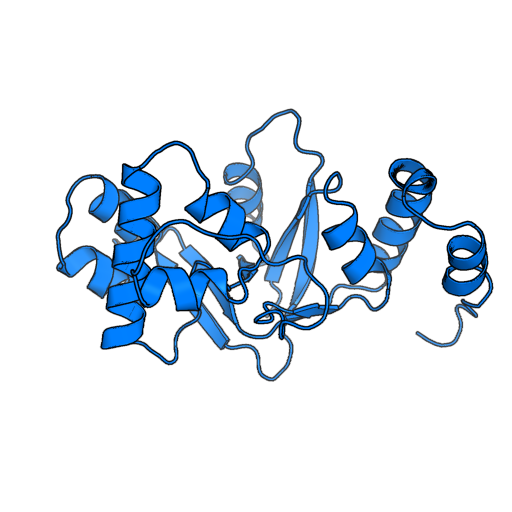1.00 88.50 185 GLU A O 1
ATOM 1556 N N . HIS A 1 186 ? 15.677 4.568 -16.673 1.00 89.12 186 HIS A N 1
ATOM 1557 C CA . HIS A 1 186 ? 15.992 5.255 -15.421 1.00 89.12 186 HIS A CA 1
ATOM 1558 C C . HIS A 1 186 ? 17.074 4.525 -14.616 1.00 89.12 186 HIS A C 1
ATOM 1560 O O . HIS A 1 186 ? 18.034 5.151 -14.167 1.00 89.12 186 HIS A O 1
ATOM 1566 N N . CYS A 1 187 ? 16.965 3.201 -14.462 1.00 82.94 187 CYS A N 1
ATOM 1567 C CA . CYS A 1 187 ? 17.970 2.391 -13.771 1.00 82.94 187 CYS A CA 1
ATOM 1568 C C . CYS A 1 187 ? 19.334 2.430 -14.473 1.00 82.94 187 CYS A C 1
ATOM 1570 O O . CYS A 1 187 ? 20.358 2.506 -13.796 1.00 82.94 187 CYS A O 1
ATOM 1572 N N . LEU A 1 188 ? 19.373 2.400 -15.808 1.00 83.00 188 LEU A N 1
ATOM 1573 C CA . LEU A 1 188 ? 20.627 2.522 -16.557 1.00 83.00 188 LEU A CA 1
ATOM 1574 C C . LEU A 1 188 ? 21.277 3.895 -16.378 1.00 83.00 188 LEU A C 1
ATOM 1576 O O . LEU A 1 188 ? 22.491 3.974 -16.204 1.00 83.00 188 LEU A O 1
ATOM 1580 N N . ALA A 1 189 ? 20.488 4.966 -16.421 1.00 86.69 189 ALA A N 1
ATOM 1581 C CA . ALA A 1 189 ? 21.005 6.323 -16.313 1.00 86.69 189 ALA A CA 1
ATOM 1582 C C . ALA A 1 189 ? 21.500 6.642 -14.894 1.00 86.69 189 ALA A C 1
ATOM 1584 O O . ALA A 1 189 ? 22.586 7.196 -14.733 1.00 86.69 189 ALA A O 1
ATOM 1585 N N . ASN A 1 190 ? 20.729 6.259 -13.872 1.00 85.12 190 ASN A N 1
ATOM 1586 C CA . ASN A 1 190 ? 20.915 6.767 -12.510 1.00 85.12 190 ASN A CA 1
ATOM 1587 C C . ASN A 1 190 ? 21.487 5.732 -11.532 1.00 85.12 190 ASN A C 1
ATOM 1589 O O . ASN A 1 190 ? 22.116 6.108 -10.548 1.00 85.12 190 ASN A O 1
ATOM 1593 N N . HIS A 1 191 ? 21.344 4.434 -11.820 1.00 78.94 191 HIS A N 1
ATOM 1594 C CA . HIS A 1 191 ? 21.738 3.349 -10.907 1.00 78.94 191 HIS A CA 1
ATOM 1595 C C . HIS A 1 191 ? 22.823 2.428 -11.485 1.00 78.94 191 HIS A C 1
ATOM 1597 O O . HIS A 1 191 ? 23.121 1.384 -10.910 1.00 78.94 191 HIS A O 1
ATOM 1603 N N . SER A 1 192 ? 23.468 2.805 -12.596 1.00 72.62 192 SER A N 1
ATOM 1604 C CA . SER A 1 192 ? 24.456 1.967 -13.308 1.00 72.62 192 SER A CA 1
ATOM 1605 C C . SER A 1 192 ? 25.617 1.466 -12.448 1.00 72.62 192 SER A C 1
ATOM 1607 O O . SER A 1 192 ? 26.104 0.366 -12.683 1.00 72.62 192 SER A O 1
ATOM 1609 N N . GLN A 1 193 ? 26.045 2.222 -11.433 1.00 73.25 193 GLN A N 1
ATOM 1610 C CA . GLN A 1 193 ? 27.117 1.808 -10.516 1.00 73.25 193 GLN A CA 1
ATOM 1611 C C . GLN A 1 193 ? 26.711 0.650 -9.590 1.00 73.25 193 GLN A C 1
ATOM 1613 O O . GLN A 1 193 ? 27.572 -0.051 -9.064 1.00 73.25 193 GLN A O 1
ATOM 1618 N N . GLN A 1 194 ? 25.408 0.449 -9.394 1.00 66.81 194 GLN A N 1
ATOM 1619 C CA . GLN A 1 194 ? 24.845 -0.644 -8.603 1.00 66.81 194 GLN A CA 1
ATOM 1620 C C . GLN A 1 194 ? 24.525 -1.874 -9.468 1.00 66.81 194 GLN A C 1
ATOM 1622 O O . GLN A 1 194 ? 24.253 -2.951 -8.937 1.00 66.81 194 GLN A O 1
ATOM 1627 N N . LEU A 1 195 ? 24.582 -1.738 -10.799 1.00 63.25 195 LEU A N 1
ATOM 1628 C CA . LEU A 1 195 ? 24.357 -2.816 -11.757 1.00 63.25 195 LEU A CA 1
ATOM 1629 C C . LEU A 1 195 ? 25.705 -3.414 -12.184 1.00 63.25 195 LEU A C 1
ATOM 1631 O O . LEU A 1 195 ? 26.630 -2.694 -12.555 1.00 63.25 195 LEU A O 1
ATOM 1635 N N . SER A 1 196 ? 25.845 -4.742 -12.166 1.00 60.12 196 SER A N 1
ATOM 1636 C CA . SER A 1 196 ? 27.080 -5.364 -12.659 1.00 60.12 196 SER A CA 1
ATOM 1637 C C . SER A 1 196 ? 27.196 -5.238 -14.189 1.00 60.12 196 SER A C 1
ATOM 1639 O O . SER A 1 196 ? 26.206 -5.152 -14.918 1.00 60.12 196 SER A O 1
ATOM 1641 N N . LYS A 1 197 ? 28.425 -5.236 -14.715 1.00 56.22 197 LYS A N 1
ATOM 1642 C CA . LYS A 1 197 ? 28.676 -5.076 -16.160 1.00 56.22 197 LYS A CA 1
ATOM 1643 C C . LYS A 1 197 ? 28.061 -6.215 -16.989 1.00 56.22 197 LYS A C 1
ATOM 1645 O O . LYS A 1 197 ? 27.397 -5.958 -17.985 1.00 56.22 197 LYS A O 1
ATOM 1650 N N . GLU A 1 198 ? 28.202 -7.452 -16.514 1.00 54.62 198 GLU A N 1
ATOM 1651 C CA . GLU A 1 198 ? 27.604 -8.669 -17.094 1.00 54.62 198 GLU A CA 1
ATOM 1652 C C . GLU A 1 198 ? 26.063 -8.621 -17.106 1.00 54.62 198 GLU A C 1
ATOM 1654 O O . GLU A 1 198 ? 25.392 -9.197 -17.960 1.00 54.62 198 GLU A O 1
ATOM 1659 N N . PHE A 1 199 ? 25.480 -7.874 -16.175 1.00 55.75 199 PHE A N 1
ATOM 1660 C CA . PHE A 1 199 ? 24.043 -7.725 -16.030 1.00 55.75 199 PHE A CA 1
ATOM 1661 C C . PHE A 1 199 ? 23.443 -6.685 -16.974 1.00 55.75 199 PHE A C 1
ATOM 1663 O O . PHE A 1 199 ? 22.389 -6.939 -17.557 1.00 55.75 199 PHE A O 1
ATOM 1670 N N . ILE A 1 200 ? 24.120 -5.547 -17.176 1.00 57.12 200 ILE A N 1
ATOM 1671 C CA . ILE A 1 200 ? 23.741 -4.585 -18.225 1.00 57.12 200 ILE A CA 1
ATOM 1672 C C . ILE A 1 200 ? 23.723 -5.311 -19.576 1.00 57.12 200 ILE A C 1
ATOM 1674 O O . ILE A 1 200 ? 22.833 -5.109 -20.396 1.00 57.12 200 ILE A O 1
ATOM 1678 N N . GLU A 1 201 ? 24.661 -6.230 -19.787 1.00 56.88 201 GLU A N 1
ATOM 1679 C CA . GLU A 1 201 ? 24.717 -7.027 -21.004 1.00 56.88 201 GLU A CA 1
ATOM 1680 C C . GLU A 1 201 ? 23.570 -8.043 -21.098 1.00 56.88 201 GLU A C 1
ATOM 1682 O O . GLU A 1 201 ? 22.888 -8.073 -22.118 1.00 56.88 201 GLU A O 1
ATOM 1687 N N . ASN A 1 202 ? 23.274 -8.815 -20.051 1.00 57.06 202 ASN A N 1
ATOM 1688 C CA . ASN A 1 202 ? 22.236 -9.854 -20.111 1.00 57.06 202 ASN A CA 1
ATOM 1689 C C . ASN A 1 202 ? 20.792 -9.320 -20.112 1.00 57.06 202 ASN A C 1
ATOM 1691 O O . ASN A 1 202 ? 19.947 -9.870 -20.822 1.00 57.06 202 ASN A O 1
ATOM 1695 N N . ALA A 1 203 ? 20.497 -8.263 -19.348 1.00 54.72 203 ALA A N 1
ATOM 1696 C CA . ALA A 1 203 ? 19.148 -7.697 -19.244 1.00 54.72 203 ALA A CA 1
ATOM 1697 C C . ALA A 1 203 ? 18.764 -6.836 -20.461 1.00 54.72 203 ALA A C 1
ATOM 1699 O O . ALA A 1 203 ? 17.579 -6.726 -20.784 1.00 54.72 203 ALA A O 1
ATOM 1700 N N . TYR A 1 204 ? 19.752 -6.251 -21.152 1.00 55.59 204 TYR A N 1
ATOM 1701 C CA . TYR A 1 204 ? 19.512 -5.300 -22.241 1.00 55.59 204 TYR A CA 1
ATOM 1702 C C . TYR A 1 204 ? 19.939 -5.792 -23.631 1.00 55.59 204 TYR A C 1
ATOM 1704 O O . TYR A 1 204 ? 19.353 -5.328 -24.605 1.00 55.59 204 TYR A O 1
ATOM 1712 N N . LYS A 1 205 ? 20.862 -6.763 -23.771 1.00 52.25 205 LYS A N 1
ATOM 1713 C CA . LYS A 1 205 ? 21.198 -7.349 -25.091 1.00 52.25 205 LYS A CA 1
ATOM 1714 C C . LYS A 1 205 ? 20.225 -8.445 -25.552 1.00 52.25 205 LYS A C 1
ATOM 1716 O O . LYS A 1 205 ? 20.166 -8.708 -26.746 1.00 52.25 205 LYS A O 1
ATOM 1721 N N . ASN A 1 206 ? 19.443 -9.052 -24.651 1.00 46.84 206 ASN A N 1
ATOM 1722 C CA . ASN A 1 206 ? 18.495 -10.134 -24.983 1.00 46.84 206 ASN A CA 1
ATOM 1723 C C . ASN A 1 206 ? 17.041 -9.673 -25.228 1.00 46.84 206 ASN A C 1
ATOM 1725 O O . ASN A 1 206 ? 16.171 -10.514 -25.456 1.00 46.84 206 ASN A O 1
ATOM 1729 N N . ASN A 1 207 ? 16.745 -8.366 -25.200 1.00 45.34 207 ASN A N 1
ATOM 1730 C CA . ASN A 1 207 ? 15.406 -7.856 -25.522 1.00 45.34 207 ASN A CA 1
ATOM 1731 C C . ASN A 1 207 ? 15.197 -7.785 -27.040 1.00 45.34 207 ASN A C 1
ATOM 1733 O O . ASN A 1 207 ? 15.267 -6.719 -27.650 1.00 45.34 207 ASN A O 1
ATOM 1737 N N . ASP A 1 208 ? 14.883 -8.930 -27.638 1.00 44.69 208 ASP A N 1
ATOM 1738 C CA . ASP A 1 208 ? 14.077 -8.958 -28.853 1.00 44.69 208 ASP A CA 1
ATOM 1739 C C . ASP A 1 208 ? 12.693 -8.376 -28.505 1.00 44.69 208 ASP A C 1
ATOM 1741 O O . ASP A 1 208 ? 11.872 -9.006 -27.832 1.00 44.69 208 ASP A O 1
ATOM 1745 N N . LEU A 1 209 ? 12.461 -7.125 -28.912 1.00 46.66 209 LEU A N 1
ATOM 1746 C CA . LEU A 1 209 ? 11.256 -6.330 -28.631 1.00 46.66 209 LEU A CA 1
ATOM 1747 C C . LEU A 1 209 ? 9.958 -6.941 -29.207 1.00 46.66 209 LEU A C 1
ATOM 1749 O O . LEU A 1 209 ? 8.878 -6.388 -28.990 1.00 46.66 209 LEU A O 1
ATOM 1753 N N . SER A 1 210 ? 10.048 -8.072 -29.916 1.00 37.16 210 SER A N 1
ATOM 1754 C CA . SER A 1 210 ? 8.935 -8.780 -30.558 1.00 37.16 210 SER A CA 1
ATOM 1755 C C . SER A 1 210 ? 8.179 -9.779 -29.665 1.00 37.16 210 SER A C 1
ATOM 1757 O O . SER A 1 210 ? 7.176 -10.334 -30.112 1.00 37.16 210 SER A O 1
ATOM 1759 N N . LYS A 1 211 ? 8.617 -10.025 -28.418 1.00 33.94 211 LYS A N 1
ATOM 1760 C CA . LYS A 1 211 ? 8.040 -11.073 -27.538 1.00 33.94 211 LYS A CA 1
ATOM 1761 C C . LYS A 1 211 ? 7.399 -10.588 -26.227 1.00 33.94 211 LYS A C 1
ATOM 1763 O O . LYS A 1 211 ? 7.247 -11.387 -25.304 1.00 33.94 211 LYS A O 1
ATOM 1768 N N . VAL A 1 212 ? 7.013 -9.312 -26.145 1.00 35.66 212 VAL A N 1
ATOM 1769 C CA . VAL A 1 212 ? 6.130 -8.788 -25.079 1.00 35.66 212 VAL A CA 1
ATOM 1770 C C . VAL A 1 212 ? 4.805 -8.380 -25.679 1.00 35.66 212 VAL A C 1
ATOM 1772 O O . VAL A 1 212 ? 4.850 -7.409 -26.477 1.00 35.66 212 VAL A O 1
#

Sequence (212 aa):
MNYLHSIDLEDWYSCYNLSLNGIRTSAKIVNAQFPKTDFMGDNPIIKEITSTPTPSGRIVLMHENEERRSVEVDFEKHRQRKYKDKPSRLNSLWIAEDTPEGENMLLKMFTDENSHRKILKVALLPDAIIHKADKRWYEEYYQEKKESYIENYWKGIPYDSTPKWELLINGGFKIEKEDILFLREHCLANHSQQLSKEFIENAYKNNDLSKV